Protein AF-A0A2E2HE57-F1 (afdb_monomer)

Foldseek 3Di:
DDDDDPDDDDPDPPPPFDWFKWWWFFAWQLDPVTDGQAIAIGGPQFWDDKAALPPWDWADPFHQQWIWTDDPNDIAIEGQQDPPHPVSPDDGGRSSPDDPAKMKTKGADDPDCVLHRIYIYIGPHDIDIDIDGPVQFDFPPVDDDDPQFPTFGAHPNRTHTHGPVVVVSVVSSVVVVSRVVVVVPD

Solvent-accessible surface area (backbone atoms only — not comparable to full-atom values): 11064 Å² total; per-residue (Å²): 143,82,85,83,81,94,75,86,75,85,74,75,73,75,74,74,74,76,59,44,60,26,32,42,38,42,32,45,68,54,44,88,78,80,42,81,70,48,34,36,46,43,58,43,87,46,50,75,50,76,47,69,49,75,93,61,70,73,46,49,95,69,38,45,43,42,30,35,31,73,55,97,90,38,79,30,47,29,44,53,40,59,80,86,50,97,72,54,75,84,78,68,62,47,56,74,65,78,59,86,64,24,21,33,43,32,29,60,37,80,90,47,46,89,85,37,52,43,37,33,42,59,22,57,39,80,60,43,83,45,79,42,39,75,86,47,58,40,78,48,82,87,63,86,76,54,95,53,42,69,43,45,28,34,49,94,92,35,76,31,27,35,56,34,60,69,58,53,51,54,52,53,50,55,53,48,57,54,39,54,65,62,62,76,76,115

Radius of gyration: 21.39 Å; Cα contacts (8 Å, |Δi|>4): 331; chains: 1; bounding box: 40×57×89 Å

Secondary structure (DSSP, 8-state):
---------------PPPPEEEEEEEEE-SSSSP-EEEEEEEEGGGEEEEEESTT--EE-TT-SSEEEEEETTEEEEEE-S-TTSTT-SS---------TT-EEEEEE--S-TTT-SEEEEEESSPPEEEEE-GGG-EE-TTSPPPTTEEEEEEETTEEEEEE-HHHHHHHHHHHHHHHHHHHTT-

Structure (mmCIF, N/CA/C/O backbone):
data_AF-A0A2E2HE57-F1
#
_entry.id   AF-A0A2E2HE57-F1
#
loop_
_atom_site.group_PDB
_atom_site.id
_atom_site.type_symbol
_atom_site.label_atom_id
_atom_site.label_alt_id
_atom_site.label_comp_id
_atom_site.label_asym_id
_atom_site.label_entity_id
_atom_site.label_seq_id
_atom_site.pdbx_PDB_ins_code
_atom_site.Cartn_x
_atom_site.Cartn_y
_atom_site.Cartn_z
_atom_site.occupancy
_atom_site.B_iso_or_equiv
_atom_site.auth_seq_id
_atom_site.auth_comp_id
_atom_site.auth_asym_id
_atom_site.auth_atom_id
_atom_site.pdbx_PDB_model_num
ATOM 1 N N . MET A 1 1 ? -15.458 -36.001 -58.361 1.00 46.12 1 MET A N 1
ATOM 2 C CA . MET A 1 1 ? -14.299 -36.249 -57.477 1.00 46.12 1 MET A CA 1
ATOM 3 C C . MET A 1 1 ? -13.128 -35.391 -57.930 1.00 46.12 1 MET A C 1
ATOM 5 O O . MET A 1 1 ? -12.525 -35.697 -58.949 1.00 46.12 1 MET A O 1
ATOM 9 N N . LYS A 1 2 ? -12.839 -34.300 -57.216 1.00 42.47 2 LYS A N 1
ATOM 10 C CA . LYS A 1 2 ? -11.539 -33.618 -57.246 1.00 42.47 2 LYS A CA 1
ATOM 11 C C . LYS A 1 2 ? -11.205 -33.238 -55.805 1.00 42.47 2 LYS A C 1
ATOM 13 O O . LYS A 1 2 ? -12.049 -32.690 -55.107 1.00 42.47 2 LYS A O 1
ATOM 18 N N . HIS A 1 3 ? -10.029 -33.678 -55.383 1.00 36.53 3 HIS A N 1
ATOM 19 C CA . HIS A 1 3 ? -9.494 -33.630 -54.031 1.00 36.53 3 HIS A CA 1
ATOM 20 C C . HIS A 1 3 ? -9.327 -32.201 -53.508 1.00 36.53 3 HIS A C 1
ATOM 22 O O . HIS A 1 3 ? -8.784 -31.341 -54.199 1.00 36.53 3 HIS A O 1
ATOM 28 N N . THR A 1 4 ? -9.703 -31.999 -52.248 1.00 43.69 4 THR A N 1
ATOM 29 C CA . THR A 1 4 ? -9.155 -30.952 -51.381 1.00 43.69 4 THR A CA 1
ATOM 30 C C . THR A 1 4 ? -7.693 -31.277 -51.050 1.00 43.69 4 THR A C 1
ATOM 32 O O . THR A 1 4 ? -7.366 -32.448 -50.833 1.00 43.69 4 THR A O 1
ATOM 35 N N . PRO A 1 5 ? -6.854 -30.254 -50.843 1.00 44.69 5 PRO A N 1
ATOM 36 C CA . PRO A 1 5 ? -5.937 -30.264 -49.717 1.00 44.69 5 PRO A CA 1
ATOM 37 C C . PRO A 1 5 ? -6.306 -29.137 -48.746 1.00 44.69 5 PRO A C 1
ATOM 39 O O . PRO A 1 5 ? -6.150 -27.954 -49.033 1.00 44.69 5 PRO A O 1
ATOM 42 N N . LEU A 1 6 ? -6.817 -29.545 -47.584 1.00 49.47 6 LEU A N 1
ATOM 43 C CA . LEU A 1 6 ? -6.825 -28.762 -46.353 1.00 49.47 6 LEU A CA 1
ATOM 44 C C . LEU A 1 6 ? -5.369 -28.638 -45.895 1.00 49.47 6 LEU A C 1
ATOM 46 O O . LEU A 1 6 ? -4.834 -29.579 -45.311 1.00 49.47 6 LEU A O 1
ATOM 50 N N . ILE A 1 7 ? -4.706 -27.515 -46.175 1.00 41.38 7 ILE A N 1
ATOM 51 C CA . ILE A 1 7 ? -3.399 -27.206 -45.585 1.00 41.38 7 ILE A CA 1
ATOM 52 C C . ILE A 1 7 ? -3.410 -25.775 -45.041 1.00 41.38 7 ILE A C 1
ATOM 54 O O . ILE A 1 7 ? -3.237 -24.810 -45.771 1.00 41.38 7 ILE A O 1
ATOM 58 N N . LYS A 1 8 ? -3.640 -25.717 -43.725 1.00 43.16 8 LYS A N 1
ATOM 59 C CA . LYS A 1 8 ? -2.862 -24.994 -42.705 1.00 43.16 8 LYS A CA 1
ATOM 60 C C . LYS A 1 8 ? -2.429 -23.548 -43.001 1.00 43.16 8 LYS A C 1
ATOM 62 O O . LYS A 1 8 ? -1.326 -23.315 -43.481 1.00 43.16 8 LYS A O 1
ATOM 67 N N . SER A 1 9 ? -3.206 -22.623 -42.453 1.00 37.62 9 SER A N 1
ATOM 68 C CA . SER A 1 9 ? -2.730 -21.401 -41.788 1.00 37.62 9 SER A CA 1
ATOM 69 C C . SER A 1 9 ? -3.676 -21.262 -40.585 1.00 37.62 9 SER A C 1
ATOM 71 O O . SER A 1 9 ? -4.858 -21.032 -40.787 1.00 37.62 9 SER A O 1
ATOM 73 N N . ILE A 1 10 ? -3.367 -21.634 -39.335 1.00 46.19 10 ILE A N 1
ATOM 74 C CA . ILE A 1 10 ? -2.197 -21.273 -38.519 1.00 46.19 10 ILE A CA 1
ATOM 75 C C . ILE A 1 10 ? -1.721 -19.876 -38.900 1.00 46.19 10 ILE A C 1
ATOM 77 O O . ILE A 1 10 ? -0.620 -19.690 -39.394 1.00 46.19 10 ILE A O 1
ATOM 81 N N . ASP A 1 11 ? -2.602 -18.905 -38.694 1.00 41.78 11 ASP A N 1
ATOM 82 C CA . ASP A 1 11 ? -2.161 -17.637 -38.142 1.00 41.78 11 ASP A CA 1
ATOM 83 C C . ASP A 1 11 ? -2.357 -17.761 -36.638 1.00 41.78 11 ASP A C 1
ATOM 85 O O . ASP A 1 11 ? -3.475 -17.796 -36.120 1.00 41.78 11 ASP A O 1
ATOM 89 N N . TYR A 1 12 ? -1.224 -17.978 -35.976 1.00 45.72 12 TYR A N 1
ATOM 90 C CA . TYR A 1 12 ? -1.051 -17.844 -34.545 1.00 45.72 12 TYR A CA 1
ATOM 91 C C . TYR A 1 12 ? -1.784 -16.581 -34.092 1.00 45.72 12 TYR A C 1
ATOM 93 O O . TYR A 1 12 ? -1.357 -15.463 -34.387 1.00 45.72 12 TYR A O 1
ATOM 101 N N . LEU A 1 13 ? -2.857 -16.758 -33.324 1.00 45.94 13 LEU A N 1
ATOM 102 C CA . LEU A 1 13 ? -3.137 -15.802 -32.270 1.00 45.94 13 LEU A CA 1
ATOM 103 C C . LEU A 1 13 ? -1.824 -15.711 -31.491 1.00 45.94 13 LEU A C 1
ATOM 105 O O . LEU A 1 13 ? -1.391 -16.699 -30.900 1.00 45.94 13 LEU A O 1
ATOM 109 N N . HIS A 1 14 ? -1.139 -14.573 -31.587 1.00 48.97 14 HIS A N 1
ATOM 110 C CA . HIS A 1 14 ? -0.204 -14.174 -30.549 1.00 48.97 14 HIS A CA 1
ATOM 111 C C . HIS A 1 14 ? -1.029 -14.287 -29.269 1.00 48.97 14 HIS A C 1
ATOM 113 O O . HIS A 1 14 ? -1.947 -13.489 -29.072 1.00 48.97 14 HIS A O 1
ATOM 119 N N . GLU A 1 15 ? -0.819 -15.345 -28.486 1.00 55.25 15 GLU A N 1
ATOM 120 C CA . GLU A 1 15 ? -1.357 -15.403 -27.138 1.00 55.25 15 GLU A CA 1
ATOM 121 C C . GLU A 1 15 ? -0.792 -14.157 -26.471 1.00 55.25 15 GLU A C 1
ATOM 123 O O . GLU A 1 15 ? 0.417 -14.039 -26.274 1.00 55.25 15 GLU A O 1
ATOM 128 N N . ALA A 1 16 ? -1.648 -13.149 -26.296 1.00 62.38 16 ALA A N 1
ATOM 129 C CA . ALA A 1 16 ? -1.269 -11.948 -25.589 1.00 62.38 16 ALA A CA 1
ATOM 130 C C . ALA A 1 16 ? -0.754 -12.427 -24.237 1.00 62.38 16 ALA A C 1
ATOM 132 O O . ALA A 1 16 ? -1.471 -13.139 -23.529 1.00 62.38 16 ALA A O 1
ATOM 133 N N . GLU A 1 17 ? 0.507 -12.123 -23.939 1.00 65.00 17 GLU A N 1
ATOM 134 C CA . GLU A 1 17 ? 1.111 -12.608 -22.707 1.00 65.00 17 GLU A CA 1
ATOM 135 C C . GLU A 1 17 ? 0.249 -12.180 -21.518 1.00 65.00 17 GLU A C 1
ATOM 137 O O . GLU A 1 17 ? -0.300 -11.068 -21.532 1.00 65.00 17 GLU A O 1
ATOM 142 N N . PRO A 1 18 ? 0.079 -13.052 -20.509 1.00 80.25 18 PRO A N 1
ATOM 143 C CA . PRO A 1 18 ? -0.740 -12.721 -19.360 1.00 80.25 18 PRO A CA 1
ATOM 144 C C . PRO A 1 18 ? -0.166 -11.466 -18.702 1.00 80.25 18 PRO A C 1
ATOM 146 O O . PRO A 1 18 ? 0.977 -11.437 -18.249 1.00 80.25 18 PRO A O 1
ATOM 149 N N . THR A 1 19 ? -0.969 -10.407 -18.690 1.00 85.81 19 THR A N 1
ATOM 150 C CA . THR A 1 19 ? -0.656 -9.172 -17.976 1.00 85.81 19 THR A CA 1
ATOM 151 C C . THR A 1 19 ? -1.450 -9.148 -16.684 1.00 85.81 19 THR A C 1
ATOM 153 O O . THR A 1 19 ? -2.622 -9.527 -16.640 1.00 85.81 19 THR A O 1
ATOM 156 N N . GLN A 1 20 ? -0.810 -8.688 -15.619 1.00 89.38 20 GLN A N 1
ATOM 157 C CA . GLN A 1 20 ? -1.449 -8.424 -14.346 1.00 89.38 20 GLN A CA 1
ATOM 158 C C . GLN A 1 20 ? -1.733 -6.928 -14.217 1.00 89.38 20 GLN A C 1
ATOM 160 O O . GLN A 1 20 ? -0.886 -6.087 -14.520 1.00 89.38 20 GLN A O 1
ATOM 165 N N . GLN A 1 21 ? -2.927 -6.594 -13.734 1.00 93.75 21 GLN A N 1
ATOM 166 C CA . GLN A 1 21 ? -3.257 -5.229 -13.345 1.00 93.75 21 GLN A CA 1
ATOM 167 C C . GLN A 1 21 ? -2.612 -4.898 -12.002 1.00 93.75 21 GLN A C 1
ATOM 169 O O . GLN A 1 21 ? -2.916 -5.518 -10.978 1.00 93.75 21 GLN A O 1
ATOM 174 N N . CYS A 1 22 ? -1.764 -3.881 -12.003 1.00 94.69 22 CYS A N 1
ATOM 175 C CA . CYS A 1 22 ? -1.094 -3.371 -10.820 1.00 94.69 22 CYS A CA 1
ATOM 176 C C . CYS A 1 22 ? -1.379 -1.878 -10.646 1.00 94.69 22 CYS A C 1
ATOM 178 O O . CYS A 1 22 ? -1.703 -1.164 -11.595 1.00 94.69 22 CYS A O 1
ATOM 180 N N . LEU A 1 23 ? -1.258 -1.407 -9.411 1.00 95.31 23 LEU A N 1
ATOM 181 C CA . LEU A 1 23 ? -1.247 0.008 -9.087 1.00 95.31 23 LEU A CA 1
ATOM 182 C C . LEU A 1 23 ? 0.175 0.445 -8.779 1.00 95.31 23 LEU A C 1
ATOM 184 O O . LEU A 1 23 ? 0.883 -0.198 -8.006 1.00 95.31 23 LEU A O 1
ATOM 188 N N . LEU A 1 24 ? 0.545 1.564 -9.381 1.00 93.56 24 LEU A N 1
ATOM 189 C CA . LEU A 1 24 ? 1.769 2.290 -9.126 1.00 93.56 24 LEU A CA 1
ATOM 190 C C . LEU A 1 24 ? 1.452 3.402 -8.119 1.00 93.56 24 LEU A C 1
ATOM 192 O O . LEU A 1 24 ? 0.708 4.334 -8.434 1.00 93.56 24 LEU A O 1
ATOM 196 N N . ILE A 1 25 ? 1.942 3.250 -6.892 1.00 92.62 25 ILE A N 1
ATOM 197 C CA . ILE A 1 25 ? 1.637 4.109 -5.745 1.00 92.62 25 ILE A CA 1
ATOM 198 C C . ILE A 1 25 ? 2.871 4.932 -5.413 1.00 92.62 25 ILE A C 1
ATOM 200 O O . ILE A 1 25 ? 3.935 4.389 -5.130 1.00 92.62 25 ILE A O 1
ATOM 204 N N . GLU A 1 26 ? 2.721 6.249 -5.408 1.00 88.56 26 GLU A N 1
ATOM 205 C CA . GLU A 1 26 ? 3.823 7.161 -5.133 1.00 88.56 26 GLU A CA 1
ATOM 206 C C . GLU A 1 26 ? 3.795 7.613 -3.677 1.00 88.56 26 GLU A C 1
ATOM 208 O O . GLU A 1 26 ? 2.883 8.315 -3.232 1.00 88.56 26 GLU A O 1
ATOM 213 N N . LEU A 1 27 ? 4.800 7.192 -2.922 1.00 85.56 27 LEU A N 1
ATOM 214 C CA . LEU A 1 27 ? 4.971 7.600 -1.540 1.00 85.56 27 LEU A CA 1
ATOM 215 C C . LEU A 1 27 ? 5.769 8.895 -1.498 1.00 85.56 27 LEU A C 1
ATOM 217 O O . LEU A 1 27 ? 6.889 8.970 -2.007 1.00 85.56 27 LEU A O 1
ATOM 221 N N . ASP A 1 28 ? 5.188 9.904 -0.868 1.00 75.19 28 ASP A N 1
ATOM 222 C CA . ASP A 1 28 ? 5.834 11.187 -0.632 1.00 75.19 28 ASP A CA 1
ATOM 223 C C . ASP A 1 28 ? 6.304 11.276 0.824 1.00 75.19 28 ASP A C 1
ATOM 225 O O . ASP A 1 28 ? 5.753 10.625 1.712 1.00 75.19 28 ASP A O 1
ATOM 229 N N . SER A 1 29 ? 7.327 12.092 1.070 1.00 66.88 29 SER A N 1
ATOM 230 C CA . SER A 1 29 ? 7.850 12.360 2.415 1.00 66.88 29 SER A CA 1
ATOM 231 C C . SER A 1 29 ? 6.843 13.059 3.340 1.00 66.88 29 SER A C 1
ATOM 233 O O . SER A 1 29 ? 7.086 13.178 4.543 1.00 66.88 29 SER A O 1
ATOM 235 N N . GLY A 1 30 ? 5.751 13.575 2.773 1.00 63.69 30 GLY A N 1
ATOM 236 C CA . GLY A 1 30 ? 4.770 14.425 3.427 1.00 63.69 30 GLY A CA 1
ATOM 237 C C . GLY A 1 30 ? 5.314 15.812 3.759 1.00 63.69 30 GLY A C 1
ATOM 238 O O . GLY A 1 30 ? 4.572 16.620 4.295 1.00 63.69 30 GLY A O 1
ATOM 239 N N . ALA A 1 31 ? 6.597 16.096 3.516 1.00 65.06 31 ALA A N 1
ATOM 240 C CA . ALA A 1 31 ? 7.231 17.378 3.793 1.00 65.06 31 ALA A CA 1
ATOM 241 C C . ALA A 1 31 ? 7.103 18.322 2.596 1.00 65.06 31 ALA A C 1
ATOM 243 O O . ALA A 1 31 ? 7.168 17.880 1.454 1.00 65.06 31 ALA A O 1
ATOM 244 N N . GLU A 1 32 ? 7.011 19.626 2.860 1.00 64.69 32 GLU A N 1
ATOM 245 C CA . GLU A 1 32 ? 7.169 20.647 1.825 1.00 64.69 32 GLU A CA 1
ATOM 246 C C . GLU A 1 32 ? 8.638 21.118 1.753 1.00 64.69 32 GLU A C 1
ATOM 248 O O . GLU A 1 32 ? 9.227 21.436 2.793 1.00 64.69 32 GLU A O 1
ATOM 253 N N . PRO A 1 33 ? 9.250 21.196 0.553 1.00 70.31 33 PRO A N 1
ATOM 254 C CA . PRO A 1 33 ? 8.682 20.831 -0.747 1.00 70.31 33 PRO A CA 1
ATOM 255 C C . PRO A 1 33 ? 8.523 19.312 -0.905 1.00 70.31 33 PRO A C 1
ATOM 257 O O . PRO A 1 33 ? 9.410 18.558 -0.500 1.00 70.31 33 PRO A O 1
ATOM 260 N N . ARG A 1 34 ? 7.423 18.887 -1.547 1.00 67.81 34 ARG A N 1
ATOM 261 C CA . ARG A 1 34 ? 7.148 17.468 -1.821 1.00 67.81 34 ARG A CA 1
ATOM 262 C C . ARG A 1 34 ? 8.338 16.778 -2.468 1.00 67.81 34 ARG A C 1
ATOM 264 O O . ARG A 1 34 ? 8.877 17.241 -3.478 1.00 67.81 34 ARG A O 1
ATOM 271 N N . GLN A 1 35 ? 8.700 15.633 -1.912 1.00 68.31 35 GLN A N 1
ATOM 272 C CA . GLN A 1 35 ? 9.782 14.807 -2.407 1.00 68.31 35 GLN A CA 1
ATOM 273 C C . GLN A 1 35 ? 9.310 13.360 -2.458 1.00 68.31 35 GLN A C 1
ATOM 275 O O . GLN A 1 35 ? 9.031 12.747 -1.422 1.00 68.31 35 GLN A O 1
ATOM 280 N N . LEU A 1 36 ? 9.264 12.820 -3.682 1.00 69.56 36 LEU A N 1
ATOM 281 C CA . LEU A 1 36 ? 9.010 11.406 -3.922 1.00 69.56 36 LEU A CA 1
ATOM 282 C C . LEU A 1 36 ? 10.067 10.600 -3.171 1.00 69.56 36 LEU A C 1
ATOM 284 O O . LEU A 1 36 ? 11.263 10.714 -3.444 1.00 69.56 36 LEU A O 1
ATOM 288 N N . VAL A 1 37 ? 9.608 9.789 -2.228 1.00 75.69 37 VAL A N 1
ATOM 289 C CA . VAL A 1 37 ? 10.473 8.910 -1.448 1.00 75.69 37 VAL A CA 1
ATOM 290 C C . VAL A 1 37 ? 10.652 7.613 -2.210 1.00 75.69 37 VAL A C 1
ATOM 292 O O . VAL A 1 37 ? 11.784 7.216 -2.473 1.00 75.69 37 VAL A O 1
ATOM 295 N N . ARG A 1 38 ? 9.540 6.978 -2.602 1.00 83.81 38 ARG A N 1
ATOM 296 C CA . ARG A 1 38 ? 9.509 5.698 -3.320 1.00 83.81 38 ARG A CA 1
ATOM 297 C C . ARG A 1 38 ? 8.276 5.578 -4.205 1.00 83.81 38 ARG A C 1
ATOM 299 O O . ARG A 1 38 ? 7.237 6.169 -3.929 1.00 83.81 38 ARG A O 1
ATOM 306 N N . GLN A 1 39 ? 8.380 4.715 -5.207 1.00 89.88 39 GLN A N 1
ATOM 307 C CA . GLN A 1 39 ? 7.256 4.253 -6.004 1.00 89.88 39 GLN A CA 1
ATOM 308 C C . GLN A 1 39 ? 7.049 2.759 -5.751 1.00 89.88 39 GLN A C 1
ATOM 310 O O . GLN A 1 39 ? 7.976 1.966 -5.905 1.00 89.88 39 GLN A O 1
ATOM 315 N N . LEU A 1 40 ? 5.849 2.380 -5.325 1.00 92.62 40 LEU A N 1
ATOM 316 C CA . LEU A 1 40 ? 5.474 0.998 -5.069 1.00 92.62 40 LEU A CA 1
ATOM 317 C C . LEU A 1 40 ? 4.642 0.458 -6.214 1.00 92.62 40 LEU A C 1
ATOM 319 O O . LEU A 1 40 ? 3.789 1.156 -6.755 1.00 92.62 40 LEU A O 1
ATOM 323 N N . ILE A 1 41 ? 4.831 -0.815 -6.512 1.00 94.12 41 ILE A N 1
ATOM 324 C CA . ILE A 1 41 ? 3.952 -1.572 -7.389 1.00 94.12 41 ILE A CA 1
ATOM 325 C C . ILE A 1 41 ? 3.230 -2.640 -6.576 1.00 94.12 41 ILE A C 1
ATOM 327 O O . ILE A 1 41 ? 3.853 -3.466 -5.912 1.00 94.12 41 ILE A O 1
ATOM 331 N N . VAL A 1 42 ? 1.902 -2.633 -6.633 1.00 94.31 42 VAL A N 1
ATOM 332 C CA . VAL A 1 42 ? 1.068 -3.607 -5.922 1.00 94.31 42 VAL A CA 1
ATOM 333 C C . VAL A 1 42 ? 0.018 -4.202 -6.855 1.00 94.31 42 VAL A C 1
ATOM 335 O O . VAL A 1 42 ? -0.518 -3.480 -7.700 1.00 94.31 42 VAL A O 1
ATOM 338 N N . PRO A 1 43 ? -0.334 -5.490 -6.723 1.00 94.06 43 PRO A N 1
ATOM 339 C CA . PRO A 1 43 ? -1.457 -6.056 -7.459 1.00 94.06 43 PRO A CA 1
ATOM 340 C C . PRO A 1 43 ? -2.751 -5.287 -7.163 1.00 94.06 43 PRO A C 1
ATOM 342 O O . PRO A 1 43 ? -3.091 -5.045 -6.004 1.00 94.06 43 PRO A O 1
ATOM 345 N N . ARG A 1 44 ? -3.520 -4.940 -8.204 1.00 95.50 44 ARG A N 1
ATOM 346 C CA . ARG A 1 44 ? -4.785 -4.195 -8.063 1.00 95.50 44 ARG A CA 1
ATOM 347 C C . ARG A 1 44 ? -5.785 -4.913 -7.156 1.00 95.50 44 ARG A C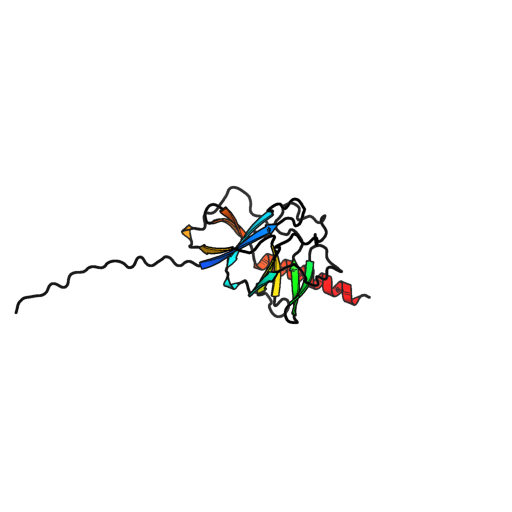 1
ATOM 349 O O . ARG A 1 44 ? -6.579 -4.246 -6.499 1.00 95.50 44 ARG A O 1
ATOM 356 N N . VAL A 1 45 ? -5.743 -6.245 -7.116 1.00 94.62 45 VAL A N 1
ATOM 357 C CA . VAL A 1 45 ? -6.615 -7.082 -6.276 1.00 94.62 45 VAL A CA 1
ATOM 358 C C . VAL A 1 45 ? -6.405 -6.858 -4.775 1.00 94.62 45 VAL A C 1
ATOM 360 O O . VAL A 1 45 ? -7.325 -7.090 -4.002 1.00 94.62 45 VAL A O 1
ATOM 363 N N . LEU A 1 46 ? -5.237 -6.360 -4.353 1.00 94.50 46 LEU A N 1
ATOM 364 C CA . LEU A 1 46 ? -4.987 -6.043 -2.944 1.00 94.50 46 LEU A CA 1
ATOM 365 C C . LEU A 1 46 ? -5.668 -4.745 -2.505 1.00 94.50 46 LEU A C 1
ATOM 367 O O . LEU A 1 46 ? -5.871 -4.537 -1.312 1.00 94.50 46 LEU A O 1
ATOM 371 N N . VAL A 1 47 ? -6.005 -3.870 -3.457 1.00 96.44 47 VAL A N 1
ATOM 372 C CA . VAL A 1 47 ? -6.563 -2.545 -3.185 1.00 96.44 47 VAL A CA 1
ATOM 373 C C . VAL A 1 47 ? -8.081 -2.586 -3.230 1.00 96.44 47 VAL A C 1
ATOM 375 O O . VAL A 1 47 ? -8.696 -2.925 -4.245 1.00 96.44 47 VAL A O 1
ATOM 378 N N . VAL A 1 48 ? -8.678 -2.162 -2.126 1.00 97.12 48 VAL A N 1
ATOM 379 C CA . VAL A 1 48 ? -10.122 -2.071 -1.947 1.00 97.12 48 VAL A CA 1
ATOM 380 C C . VAL A 1 48 ? -10.640 -0.791 -2.582 1.00 97.12 48 VAL A C 1
ATOM 382 O O . VAL A 1 48 ? -11.535 -0.814 -3.425 1.00 97.12 48 VAL A O 1
ATOM 385 N N . GLU A 1 49 ? -10.047 0.335 -2.191 1.00 96.75 49 GLU A N 1
ATOM 386 C CA . GLU A 1 49 ? -10.495 1.662 -2.584 1.00 96.75 49 GLU A CA 1
ATOM 387 C C . GLU A 1 49 ? -9.348 2.671 -2.508 1.00 96.75 49 GLU A C 1
ATOM 389 O O . GLU A 1 49 ? -8.373 2.489 -1.778 1.00 96.75 49 GLU A O 1
ATOM 394 N N . ILE A 1 50 ? -9.485 3.742 -3.283 1.00 96.44 50 ILE A N 1
ATOM 395 C CA . ILE A 1 50 ? -8.640 4.927 -3.210 1.00 96.44 50 ILE A CA 1
ATOM 396 C C . ILE A 1 50 ? -9.573 6.095 -2.898 1.00 96.44 50 ILE A C 1
ATOM 398 O O . ILE A 1 50 ? -10.523 6.324 -3.647 1.00 96.44 50 ILE A O 1
ATOM 402 N N . ILE A 1 51 ? -9.315 6.808 -1.804 1.00 95.38 51 ILE A N 1
ATOM 403 C CA . ILE A 1 51 ? -10.120 7.956 -1.365 1.00 95.38 51 ILE A CA 1
ATOM 404 C C . ILE A 1 51 ? -9.248 9.196 -1.185 1.00 95.38 51 ILE A C 1
ATOM 406 O O . ILE A 1 51 ? -8.022 9.103 -1.098 1.00 95.38 51 ILE A O 1
ATOM 410 N N . ASP A 1 52 ? -9.882 10.360 -1.120 1.00 92.50 52 ASP A N 1
ATOM 411 C CA . ASP A 1 52 ? -9.197 11.608 -0.800 1.00 92.50 52 ASP A CA 1
ATOM 412 C C . ASP A 1 52 ? -8.756 11.617 0.665 1.00 92.50 52 ASP A C 1
ATOM 414 O O . ASP A 1 52 ? -9.497 11.189 1.547 1.00 92.50 52 ASP A O 1
ATOM 418 N N . TYR A 1 53 ? -7.537 12.097 0.921 1.00 88.44 53 TYR A N 1
ATOM 419 C CA . TYR A 1 53 ? -7.061 12.329 2.288 1.00 88.44 53 TYR A CA 1
ATOM 420 C C . TYR A 1 53 ? -7.706 13.584 2.904 1.00 88.44 53 TYR A C 1
ATOM 422 O O . TYR A 1 53 ? -7.905 13.668 4.114 1.00 88.44 53 TYR A O 1
ATOM 430 N N . GLU A 1 54 ? -8.039 14.567 2.065 1.00 86.00 54 GLU A N 1
ATOM 431 C CA . GLU A 1 54 ? -8.644 15.830 2.480 1.00 86.00 54 GLU A CA 1
ATOM 432 C C . GLU A 1 54 ? -10.040 15.620 3.087 1.00 86.00 54 GLU A C 1
ATOM 434 O O . GLU A 1 54 ? -10.880 14.915 2.532 1.00 86.00 54 GLU A O 1
ATOM 439 N N . GLY A 1 55 ? -10.290 16.262 4.230 1.00 84.19 55 GLY A N 1
ATOM 440 C CA . GLY A 1 55 ? -11.585 16.214 4.912 1.00 84.19 55 GLY A CA 1
ATOM 441 C C . GLY A 1 55 ? -11.828 14.966 5.765 1.00 84.19 55 GLY A C 1
ATOM 442 O O . GLY A 1 55 ? -12.899 14.855 6.356 1.00 84.19 55 GLY A O 1
ATOM 443 N N . LEU A 1 56 ? -10.860 14.050 5.867 1.00 87.50 56 LEU A N 1
ATOM 444 C CA . LEU A 1 56 ? -10.952 12.918 6.786 1.00 87.50 56 LEU A CA 1
ATOM 445 C C . LEU A 1 56 ? -10.616 13.322 8.221 1.00 87.50 56 LEU A C 1
ATOM 447 O O . LEU A 1 56 ? -9.654 14.044 8.486 1.00 87.50 56 LEU A O 1
ATOM 451 N N . GLU A 1 57 ? -11.384 12.782 9.162 1.00 88.50 57 GLU A N 1
ATOM 452 C CA . GLU A 1 57 ? -11.063 12.850 10.584 1.00 88.50 57 GLU A CA 1
ATOM 453 C C . GLU A 1 57 ? -10.014 11.779 10.907 1.00 88.50 57 GLU A C 1
ATOM 455 O O . GLU A 1 57 ? -10.316 10.589 11.013 1.00 88.50 57 GLU A O 1
ATOM 460 N N . ILE A 1 58 ? -8.757 12.215 11.015 1.00 87.31 58 ILE A N 1
ATOM 461 C CA . ILE A 1 58 ? -7.603 11.359 11.298 1.00 87.31 58 ILE A CA 1
ATOM 462 C C . ILE A 1 58 ? -7.239 11.458 12.786 1.00 87.31 58 ILE A C 1
ATOM 464 O O . ILE A 1 58 ? -6.940 12.539 13.293 1.00 87.31 58 ILE A O 1
ATOM 468 N N . ASN A 1 59 ? -7.217 10.324 13.484 1.00 86.19 59 ASN A N 1
ATOM 469 C CA . ASN A 1 59 ? -6.805 10.216 14.881 1.00 86.19 59 ASN A CA 1
ATOM 470 C C . ASN A 1 59 ? -5.362 9.693 14.987 1.00 86.19 59 ASN A C 1
ATOM 472 O O . ASN A 1 59 ? -5.067 8.592 14.532 1.00 86.19 59 ASN A O 1
ATOM 476 N N . THR A 1 60 ? -4.470 10.460 15.618 1.00 75.50 60 THR A N 1
ATOM 477 C CA . THR A 1 60 ? -3.041 10.126 15.790 1.00 75.50 60 THR A CA 1
ATOM 478 C C . THR A 1 60 ? -2.612 9.892 17.235 1.00 75.50 60 THR A C 1
ATOM 480 O O . THR A 1 60 ? -1.416 9.828 17.509 1.00 75.50 60 THR A O 1
ATOM 483 N N . GLN A 1 61 ? -3.557 9.793 18.177 1.00 61.44 61 GLN A N 1
ATOM 484 C CA . GLN A 1 61 ? -3.307 10.097 19.591 1.00 61.44 61 GLN A CA 1
ATOM 485 C C . GLN A 1 61 ? -2.152 9.336 20.267 1.00 61.44 61 GLN A C 1
ATOM 487 O O . GLN A 1 61 ? -1.599 9.861 21.228 1.00 61.44 61 GLN A O 1
ATOM 492 N N . ASN A 1 62 ? -1.730 8.169 19.763 1.00 66.31 62 ASN A N 1
ATOM 493 C CA . ASN A 1 62 ? -0.790 7.293 20.474 1.00 66.31 62 ASN A CA 1
ATOM 494 C C . ASN A 1 62 ? 0.420 6.811 19.652 1.00 66.31 62 ASN A C 1
ATOM 496 O O . ASN A 1 62 ? 1.239 6.052 20.169 1.00 66.31 62 ASN A O 1
ATOM 500 N N . ASN A 1 63 ? 0.551 7.193 18.378 1.00 72.38 63 ASN A N 1
ATOM 501 C CA . ASN A 1 63 ? 1.663 6.724 17.551 1.00 72.38 63 ASN A CA 1
ATOM 502 C C . ASN A 1 63 ? 1.996 7.722 16.438 1.00 72.38 63 ASN A C 1
ATOM 504 O O . ASN A 1 63 ? 1.130 8.142 15.679 1.00 72.38 63 ASN A O 1
ATOM 508 N N . SER A 1 64 ? 3.269 8.093 16.321 1.00 73.19 64 SER A N 1
ATOM 509 C CA . SER A 1 64 ? 3.722 9.010 15.278 1.00 73.19 64 SER A CA 1
ATOM 510 C C . SER A 1 64 ? 3.704 8.419 13.871 1.00 73.19 64 SER A C 1
ATOM 512 O O . SER A 1 64 ? 3.678 9.148 12.886 1.00 73.19 64 SER A O 1
ATOM 514 N N . GLU A 1 65 ? 3.756 7.101 13.762 1.00 77.88 65 GLU A N 1
ATOM 515 C CA . GLU A 1 65 ? 3.859 6.394 12.489 1.00 77.88 65 GLU A CA 1
ATOM 516 C C . GLU A 1 65 ? 2.508 5.844 12.034 1.00 77.88 65 GLU A C 1
ATOM 518 O O . GLU A 1 65 ? 2.356 5.475 10.868 1.00 77.88 65 GLU A O 1
ATOM 523 N N . LEU A 1 66 ? 1.521 5.836 12.936 1.00 86.62 66 LEU A N 1
ATOM 524 C CA . LEU A 1 66 ? 0.207 5.269 12.706 1.00 86.62 66 LEU A CA 1
ATOM 525 C C . LEU A 1 66 ? -0.901 6.231 13.120 1.00 86.62 66 LEU A C 1
ATOM 527 O O . LEU A 1 66 ? -1.004 6.636 14.277 1.00 86.62 66 LEU A O 1
ATOM 531 N N . ALA A 1 67 ? -1.788 6.500 12.178 1.00 89.06 67 ALA A N 1
ATOM 532 C CA . ALA A 1 67 ? -3.063 7.128 12.437 1.00 89.06 67 ALA A CA 1
ATOM 533 C C . ALA A 1 67 ? -4.210 6.127 12.264 1.00 89.06 67 ALA A C 1
ATOM 535 O O . ALA A 1 67 ? -4.025 5.027 11.749 1.00 89.06 67 ALA A O 1
ATOM 536 N N . VAL A 1 68 ? -5.414 6.508 12.671 1.00 91.81 68 VAL A N 1
ATOM 537 C CA . VAL A 1 68 ? -6.641 5.740 12.445 1.00 91.81 68 VAL A CA 1
ATOM 538 C C . VAL A 1 68 ? -7.711 6.680 11.913 1.00 91.81 68 VAL A C 1
ATOM 540 O O . VAL A 1 68 ? -7.820 7.816 12.370 1.00 91.81 68 VAL A O 1
ATOM 543 N N . PHE A 1 69 ? -8.499 6.214 10.952 1.00 93.38 69 PHE A N 1
ATOM 544 C CA . PHE A 1 69 ? -9.644 6.953 10.426 1.00 93.38 69 PHE A CA 1
ATOM 545 C C . PHE A 1 69 ? -10.835 6.022 10.240 1.00 93.38 69 PHE A C 1
ATOM 547 O O . PHE A 1 69 ? -10.662 4.822 10.024 1.00 93.38 69 PHE A O 1
ATOM 554 N N . ASN A 1 70 ? -12.045 6.572 10.311 1.00 94.88 70 ASN A N 1
ATOM 555 C CA . ASN A 1 70 ? -13.246 5.786 10.077 1.00 94.88 70 ASN A CA 1
ATOM 556 C C . ASN A 1 70 ? -13.584 5.749 8.583 1.00 94.88 70 ASN A C 1
ATOM 558 O O . ASN A 1 70 ? -13.761 6.783 7.936 1.00 94.88 70 ASN A O 1
ATOM 562 N N . TRP A 1 71 ? -13.722 4.546 8.039 1.00 95.88 71 TRP A N 1
ATOM 563 C CA . TRP A 1 71 ? -14.124 4.303 6.664 1.00 95.88 71 TRP A CA 1
ATOM 564 C C . TRP A 1 71 ? -15.319 3.360 6.640 1.00 95.88 71 TRP A C 1
ATOM 566 O O . TRP A 1 71 ? -15.219 2.181 6.974 1.00 95.88 71 TRP A O 1
ATOM 576 N N . ARG A 1 72 ? -16.482 3.901 6.259 1.00 94.19 72 ARG A N 1
ATOM 577 C CA . ARG A 1 72 ? -17.759 3.165 6.201 1.00 94.19 72 ARG A CA 1
ATOM 578 C C . ARG A 1 72 ? -18.086 2.410 7.503 1.00 94.19 72 ARG A C 1
ATOM 580 O O . ARG A 1 72 ? -18.632 1.311 7.460 1.00 94.19 72 ARG A O 1
ATOM 587 N N . GLY A 1 73 ? -17.773 3.010 8.654 1.00 93.44 73 GLY A N 1
ATOM 588 C CA . GLY A 1 73 ? -18.027 2.425 9.971 1.00 93.44 73 GLY A CA 1
ATOM 589 C C . GLY A 1 73 ? -16.943 1.467 10.468 1.00 93.44 73 GLY A C 1
ATOM 590 O O . GLY A 1 73 ? -17.119 0.886 11.534 1.00 93.44 73 GLY A O 1
ATOM 591 N N . VAL A 1 74 ? -15.836 1.312 9.738 1.00 92.94 74 VAL A N 1
ATOM 592 C CA . VAL A 1 74 ? -14.677 0.513 10.152 1.00 92.94 74 VAL A CA 1
ATOM 593 C C . VAL A 1 74 ? -13.507 1.439 10.443 1.00 92.94 74 VAL A C 1
ATOM 595 O O . VAL A 1 74 ? -13.176 2.292 9.623 1.00 92.94 74 VAL A O 1
ATOM 598 N N . ASP A 1 75 ? -12.864 1.255 11.589 1.00 93.31 75 ASP A N 1
ATOM 599 C CA . ASP A 1 75 ? -11.635 1.971 11.910 1.00 93.31 75 ASP A CA 1
ATOM 600 C C . ASP A 1 75 ? -10.467 1.334 11.157 1.00 93.31 75 ASP A C 1
ATOM 602 O O . ASP A 1 75 ? -10.138 0.163 11.352 1.00 93.31 75 ASP A O 1
ATOM 606 N N . VAL A 1 76 ? -9.863 2.106 10.256 1.00 95.38 76 VAL A N 1
ATOM 607 C CA . VAL A 1 76 ? -8.776 1.654 9.391 1.00 95.38 76 VAL A CA 1
ATOM 608 C C . VAL A 1 76 ? -7.470 2.294 9.859 1.00 95.38 76 VAL A C 1
ATOM 610 O O . VAL A 1 76 ? -7.355 3.525 9.855 1.00 95.38 76 VAL A O 1
ATOM 613 N N . PRO A 1 77 ? -6.463 1.494 10.247 1.00 93.94 77 PRO A N 1
ATOM 614 C CA . PRO A 1 77 ? -5.138 2.013 10.5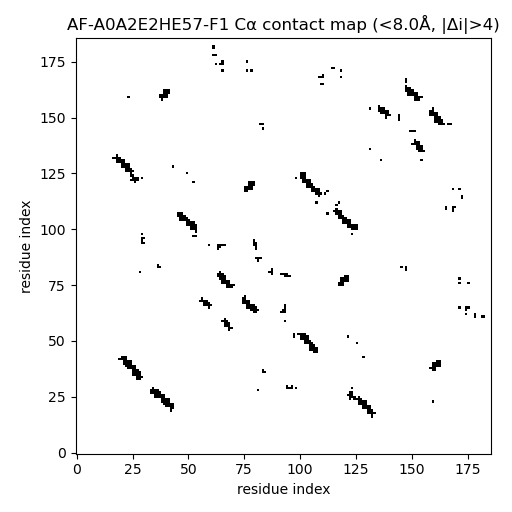28 1.00 93.94 77 PRO A CA 1
ATOM 615 C C . PRO A 1 77 ? -4.474 2.507 9.240 1.00 93.94 77 PRO A C 1
ATOM 617 O O . PRO A 1 77 ? -4.394 1.802 8.231 1.00 93.94 77 PRO A O 1
ATOM 620 N N . LEU A 1 78 ? -3.983 3.737 9.301 1.00 91.69 78 LEU A N 1
ATOM 621 C CA . LEU A 1 78 ? -3.298 4.451 8.240 1.00 91.69 78 LEU A CA 1
ATOM 622 C C . LEU A 1 78 ? -1.833 4.616 8.624 1.00 91.69 78 LEU A C 1
ATOM 624 O O . LEU A 1 78 ? -1.508 5.282 9.606 1.00 91.69 78 LEU A O 1
ATOM 628 N N . LEU A 1 79 ? -0.943 4.058 7.814 1.00 87.88 79 LEU A N 1
ATOM 629 C CA . LEU A 1 79 ? 0.481 4.301 7.958 1.00 87.88 79 LEU A CA 1
ATOM 630 C C . LEU A 1 79 ? 0.812 5.709 7.443 1.00 87.88 79 LEU A C 1
ATOM 632 O O . LEU A 1 79 ? 0.634 6.011 6.260 1.00 87.88 79 LEU A O 1
ATOM 636 N N . THR A 1 80 ? 1.286 6.564 8.346 1.00 77.62 80 THR A N 1
ATOM 637 C CA . THR A 1 80 ? 1.661 7.962 8.074 1.00 77.62 80 THR A CA 1
ATOM 638 C C . THR A 1 80 ? 3.167 8.202 8.180 1.00 77.62 80 THR A C 1
ATOM 640 O O . THR A 1 80 ? 3.644 9.255 7.760 1.00 77.62 80 THR A O 1
ATOM 643 N N . GLY A 1 81 ? 3.911 7.250 8.754 1.00 68.44 81 GLY A N 1
ATOM 644 C CA . GLY A 1 81 ? 5.372 7.267 8.837 1.00 68.44 81 GLY A CA 1
ATOM 645 C C . GLY A 1 81 ? 6.063 6.751 7.568 1.00 68.44 81 GLY A C 1
ATOM 646 O O . GLY A 1 81 ? 5.467 6.065 6.735 1.00 68.44 81 GLY A O 1
ATOM 647 N N . ASN A 1 82 ? 7.354 7.059 7.422 1.00 67.81 82 ASN A N 1
ATOM 648 C CA . ASN A 1 82 ? 8.154 6.619 6.278 1.00 67.81 82 ASN A CA 1
ATOM 649 C C . ASN A 1 82 ? 8.788 5.236 6.514 1.00 67.81 82 ASN A C 1
ATOM 651 O O . ASN A 1 82 ? 9.960 5.132 6.871 1.00 67.81 82 ASN A O 1
ATOM 655 N N . VAL A 1 83 ? 8.031 4.168 6.256 1.00 69.44 83 VAL A N 1
ATOM 656 C CA . VAL A 1 83 ? 8.510 2.773 6.377 1.00 69.44 83 VAL A CA 1
ATOM 657 C C . VAL A 1 83 ? 9.448 2.358 5.227 1.00 69.44 83 VAL A C 1
ATOM 659 O O . VAL A 1 83 ? 10.141 1.348 5.314 1.00 69.44 83 VAL A O 1
ATOM 662 N N . PHE A 1 84 ? 9.542 3.153 4.157 1.00 71.00 84 PHE A N 1
ATOM 663 C CA . PHE A 1 84 ? 10.345 2.835 2.965 1.00 71.00 84 PHE A CA 1
ATOM 664 C C . PHE A 1 84 ? 11.588 3.726 2.788 1.00 71.00 84 PHE A C 1
ATOM 666 O O . PHE A 1 84 ? 12.207 3.731 1.722 1.00 71.00 84 PHE A O 1
ATOM 673 N N . GLY A 1 85 ? 11.947 4.508 3.810 1.00 63.66 85 GLY A N 1
ATOM 674 C CA . GLY A 1 85 ? 13.142 5.352 3.835 1.00 63.66 85 GLY A CA 1
ATOM 675 C C . GLY A 1 85 ? 14.306 4.714 4.596 1.00 63.66 85 GLY A C 1
ATOM 676 O O . GLY A 1 85 ? 14.112 3.841 5.436 1.00 63.66 85 GLY A O 1
ATOM 677 N N . ALA A 1 86 ? 15.534 5.171 4.330 1.00 49.28 86 ALA A N 1
ATOM 678 C CA . ALA A 1 86 ? 16.715 4.841 5.144 1.00 49.28 86 ALA A CA 1
ATOM 679 C C . ALA A 1 86 ? 16.679 5.508 6.538 1.00 49.28 86 ALA A C 1
ATOM 681 O O . ALA A 1 86 ? 17.312 5.033 7.472 1.00 49.28 86 ALA A O 1
ATOM 682 N N . GLU A 1 87 ? 15.892 6.579 6.670 1.00 50.19 87 GLU A N 1
ATOM 683 C CA . GLU A 1 87 ? 15.678 7.373 7.887 1.00 50.19 87 GLU A CA 1
ATOM 684 C C . GLU A 1 87 ? 14.451 6.883 8.687 1.00 50.19 87 GLU A C 1
ATOM 686 O O . GLU A 1 87 ? 13.874 7.634 9.472 1.00 50.19 87 GLU A O 1
ATOM 691 N N . SER A 1 88 ? 14.016 5.632 8.489 1.00 50.03 88 SER A N 1
ATOM 692 C CA . SER A 1 88 ? 12.922 4.997 9.250 1.00 50.03 88 SER A CA 1
ATOM 693 C C . SER A 1 88 ? 13.219 4.885 10.758 1.00 50.03 88 SER A C 1
ATOM 695 O O . SER A 1 88 ? 12.363 4.506 11.550 1.00 50.03 88 SER A O 1
ATOM 697 N N . SER A 1 89 ? 14.411 5.302 11.194 1.00 38.38 89 SER A N 1
ATOM 698 C CA . SER A 1 89 ? 14.784 5.523 12.587 1.00 38.38 89 SER A CA 1
ATOM 699 C C . SER A 1 89 ? 14.183 6.819 13.169 1.00 38.38 89 SER A C 1
ATOM 701 O O . SER A 1 89 ? 14.885 7.796 13.426 1.00 38.38 89 SER A O 1
ATOM 703 N N . GLY A 1 90 ? 12.873 6.814 13.424 1.00 41.47 90 GLY A N 1
ATOM 704 C CA . GLY A 1 90 ? 12.299 7.351 14.666 1.00 41.47 90 GLY A CA 1
ATOM 705 C C . GLY A 1 90 ? 12.364 8.855 14.977 1.00 41.47 90 GLY A C 1
ATOM 706 O O . GLY A 1 90 ? 12.332 9.190 16.160 1.00 41.47 90 GLY A O 1
ATOM 707 N N . GLN A 1 91 ? 12.441 9.776 14.006 1.00 37.53 91 GLN A N 1
ATOM 708 C CA . GLN A 1 91 ? 12.486 11.222 14.332 1.00 37.53 91 GLN A CA 1
ATOM 709 C C . GLN A 1 91 ? 11.483 12.144 13.635 1.00 37.53 91 GLN A C 1
ATOM 711 O O . GLN A 1 91 ? 11.472 13.344 13.917 1.00 37.53 91 GLN A O 1
ATOM 716 N N . ARG A 1 92 ? 10.583 11.637 12.791 1.00 47.75 92 ARG A N 1
ATOM 717 C CA . ARG A 1 92 ? 9.487 12.459 12.263 1.00 47.75 92 ARG A CA 1
ATOM 718 C C . ARG A 1 92 ? 8.150 11.923 12.746 1.00 47.75 92 ARG A C 1
ATOM 720 O O . ARG A 1 92 ? 7.797 10.781 12.477 1.00 47.75 92 ARG A O 1
ATOM 727 N N . GLY A 1 93 ? 7.440 12.779 13.484 1.00 46.97 93 GLY A N 1
ATOM 728 C CA . GLY A 1 93 ? 6.021 12.621 13.778 1.00 46.97 93 GLY A CA 1
ATOM 729 C C . GLY A 1 93 ? 5.201 12.410 12.499 1.00 46.97 93 GLY A C 1
ATOM 730 O O . GLY A 1 93 ? 5.723 12.621 11.400 1.00 46.97 93 GLY A O 1
ATOM 731 N N . PRO A 1 94 ? 3.912 12.065 12.616 1.00 49.84 94 PRO A N 1
ATOM 732 C CA . PRO A 1 94 ? 3.063 11.934 11.448 1.00 49.84 94 PRO A CA 1
ATOM 733 C C . PRO A 1 94 ? 2.988 13.325 10.831 1.00 49.84 94 PRO A C 1
ATOM 735 O O . PRO A 1 94 ? 2.490 14.250 11.479 1.00 49.84 94 PRO A O 1
ATOM 738 N N . ASN A 1 95 ? 3.519 13.516 9.619 1.00 59.34 95 ASN A N 1
ATOM 739 C CA . ASN A 1 95 ? 3.289 14.785 8.950 1.00 59.34 95 ASN A CA 1
ATOM 740 C C . ASN A 1 95 ? 1.847 14.782 8.458 1.00 59.34 95 ASN A C 1
ATOM 742 O O . ASN A 1 95 ? 1.558 14.275 7.382 1.00 59.34 95 ASN A O 1
ATOM 746 N N . LEU A 1 96 ? 0.935 15.289 9.280 1.00 60.88 96 LEU A N 1
ATOM 747 C CA . LEU A 1 96 ? -0.484 15.385 8.959 1.00 60.88 96 LEU A CA 1
ATOM 748 C C . LEU A 1 96 ? -0.807 16.574 8.061 1.00 60.88 96 LEU A C 1
ATOM 750 O O . LEU A 1 96 ? -1.964 16.698 7.665 1.00 60.88 96 LEU A O 1
ATOM 754 N N . GLU A 1 97 ? 0.170 17.432 7.740 1.00 61.16 97 GLU A N 1
ATOM 755 C CA . GLU A 1 97 ? -0.052 18.548 6.829 1.00 61.16 97 GLU A CA 1
ATOM 756 C C . GLU A 1 97 ? -0.552 17.993 5.501 1.00 61.16 97 GLU A C 1
ATOM 758 O O . GLU A 1 97 ? 0.130 17.229 4.821 1.00 61.16 97 GLU A O 1
ATOM 763 N N . THR A 1 98 ? -1.801 18.311 5.180 1.00 58.53 98 THR A N 1
ATOM 764 C CA . THR A 1 98 ? -2.482 17.873 3.971 1.00 58.53 98 THR A CA 1
ATOM 765 C C . THR A 1 98 ? -1.887 18.652 2.804 1.00 58.53 98 THR A C 1
ATOM 767 O O . THR A 1 98 ? -2.248 19.808 2.574 1.00 58.53 98 THR A O 1
ATOM 770 N N . GLY A 1 99 ? -0.985 18.043 2.044 1.00 61.94 99 GLY A N 1
ATOM 771 C CA . GLY A 1 99 ? -0.730 18.544 0.706 1.00 61.94 99 GLY A CA 1
ATOM 772 C C . GLY A 1 99 ? -1.990 18.335 -0.147 1.00 61.94 99 GLY A C 1
ATOM 773 O O . GLY A 1 99 ? -2.621 17.276 -0.098 1.00 61.94 99 GLY A O 1
ATOM 774 N N . THR A 1 100 ? -2.380 19.326 -0.948 1.00 65.56 100 THR A N 1
ATOM 775 C CA . THR A 1 100 ? -3.538 19.204 -1.847 1.00 65.56 100 THR A CA 1
ATOM 776 C C . THR A 1 100 ? -3.367 18.009 -2.794 1.00 65.56 100 THR A C 1
ATOM 778 O O . THR A 1 100 ? -2.322 17.846 -3.429 1.00 65.56 100 THR A O 1
ATOM 781 N N . GLY A 1 101 ? -4.392 17.161 -2.908 1.00 77.25 101 GLY A N 1
ATOM 782 C CA . GLY A 1 101 ? -4.397 16.018 -3.831 1.00 77.25 101 GLY A CA 1
ATOM 783 C C . GLY A 1 101 ? -3.852 14.697 -3.277 1.00 77.25 101 GLY A C 1
ATOM 784 O O . GLY A 1 101 ? -3.835 13.715 -4.025 1.00 77.25 101 GLY A O 1
ATOM 785 N N . ASP A 1 102 ? -3.473 14.648 -2.000 1.00 86.69 102 ASP A N 1
ATOM 786 C CA . ASP A 1 102 ? -3.115 13.400 -1.327 1.00 86.69 102 ASP A CA 1
ATOM 787 C C . ASP A 1 102 ? -4.285 12.410 -1.323 1.00 86.69 102 ASP A C 1
ATOM 789 O O . ASP A 1 102 ? -5.449 12.788 -1.146 1.00 86.69 102 ASP A O 1
ATOM 793 N N . LYS A 1 103 ? -3.967 11.127 -1.508 1.00 91.62 103 LYS A N 1
ATOM 794 C CA . LYS A 1 103 ? -4.934 10.028 -1.434 1.00 91.62 103 LYS A CA 1
ATOM 795 C C . LYS A 1 103 ? -4.582 9.071 -0.309 1.00 91.62 103 LYS A C 1
ATOM 797 O O . LYS A 1 103 ? -3.435 8.977 0.128 1.00 91.62 103 LYS A O 1
ATOM 802 N N . ILE A 1 104 ? -5.581 8.306 0.097 1.00 93.50 104 ILE A N 1
ATOM 803 C CA . ILE A 1 104 ? -5.417 7.094 0.882 1.00 93.50 104 ILE A CA 1
ATOM 804 C C . ILE A 1 104 ? -5.691 5.904 -0.030 1.00 93.50 104 ILE A C 1
ATOM 806 O O . ILE A 1 104 ? -6.730 5.852 -0.686 1.00 93.50 104 ILE A O 1
ATOM 810 N N . VAL A 1 105 ? -4.775 4.939 -0.046 1.00 95.44 105 VAL A N 1
ATOM 811 C CA . VAL A 1 105 ? -4.980 3.630 -0.671 1.00 95.44 105 VAL A CA 1
ATOM 812 C C . VAL A 1 105 ? -5.317 2.631 0.425 1.00 95.44 105 VAL A C 1
ATOM 814 O O . VAL A 1 105 ? -4.495 2.397 1.308 1.00 95.44 105 VAL A O 1
ATOM 817 N N . ILE A 1 106 ? -6.520 2.064 0.371 1.00 96.88 106 ILE A N 1
ATOM 818 C CA . ILE A 1 106 ? -7.019 1.084 1.338 1.00 96.88 106 ILE A CA 1
ATOM 819 C C . ILE A 1 106 ? -6.780 -0.317 0.783 1.00 96.88 106 ILE A C 1
ATOM 821 O O . ILE A 1 106 ? -7.163 -0.622 -0.348 1.00 96.88 106 ILE A O 1
ATOM 825 N N . PHE A 1 107 ? -6.170 -1.170 1.594 1.00 96.69 107 PHE A N 1
ATOM 826 C CA . PHE A 1 107 ? -5.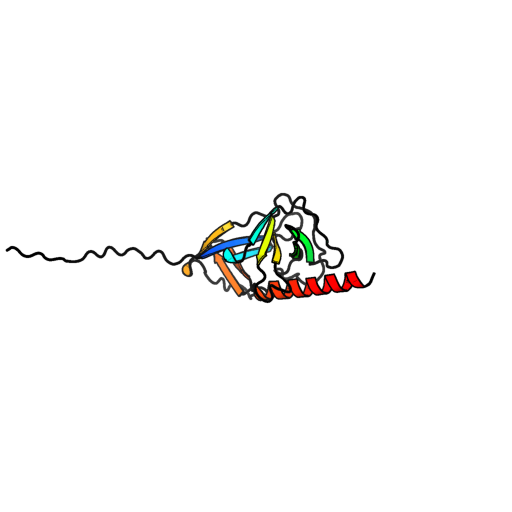807 -2.540 1.273 1.00 96.69 107 PHE A CA 1
ATOM 827 C C . PHE A 1 107 ? -6.642 -3.534 2.073 1.00 96.69 107 PHE A C 1
ATOM 829 O O . PHE A 1 107 ? -7.063 -3.247 3.195 1.00 96.69 107 PHE A O 1
ATOM 836 N N . HIS A 1 108 ? -6.847 -4.717 1.500 1.00 95.44 108 HIS A N 1
ATOM 837 C CA . HIS A 1 108 ? -7.301 -5.883 2.249 1.00 95.44 108 HIS A CA 1
ATOM 838 C C . HIS A 1 108 ? -6.177 -6.379 3.166 1.00 95.44 108 HIS A C 1
ATOM 840 O O . HIS A 1 108 ? -5.042 -6.506 2.713 1.00 95.44 108 HIS A O 1
ATOM 846 N N . GLY A 1 109 ? -6.497 -6.721 4.415 1.00 92.25 109 GLY A N 1
ATOM 847 C CA . GLY A 1 109 ? -5.624 -7.566 5.229 1.00 92.25 109 GLY A CA 1
ATOM 848 C C . GLY A 1 109 ? -5.599 -8.995 4.691 1.00 92.25 109 GLY A C 1
ATOM 849 O O . GLY A 1 109 ? -6.640 -9.530 4.297 1.00 92.25 109 GLY A O 1
ATOM 850 N N . LEU A 1 110 ? -4.416 -9.602 4.640 1.00 87.88 110 LEU A N 1
ATOM 851 C CA . LEU A 1 110 ? -4.172 -10.915 4.045 1.00 87.88 110 LEU A CA 1
ATOM 852 C C . LEU A 1 110 ? -3.792 -11.957 5.099 1.00 87.88 110 LEU A C 1
ATOM 854 O O . LEU A 1 110 ? -4.269 -13.090 5.032 1.00 87.88 110 LEU A O 1
ATOM 858 N N . ALA A 1 111 ? -2.945 -11.592 6.063 1.00 84.19 111 ALA A N 1
ATOM 859 C CA . ALA A 1 111 ? -2.367 -12.516 7.032 1.00 84.19 111 ALA A CA 1
ATOM 860 C C . ALA A 1 111 ? -3.350 -12.874 8.153 1.00 84.19 111 ALA A C 1
ATOM 862 O O . ALA A 1 111 ? -3.525 -14.054 8.463 1.00 84.19 111 ALA A O 1
ATOM 863 N N . ASN A 1 112 ? -4.012 -11.875 8.750 1.00 82.25 112 ASN A N 1
ATOM 864 C CA . ASN A 1 112 ? -5.038 -12.114 9.767 1.00 82.25 112 ASN A CA 1
ATOM 865 C C . ASN A 1 112 ? -6.230 -11.149 9.640 1.00 82.25 112 ASN A C 1
ATOM 867 O O . ASN A 1 112 ? -6.353 -10.200 10.419 1.00 82.25 112 ASN A O 1
ATOM 871 N N . PRO A 1 113 ? -7.163 -11.408 8.705 1.00 81.44 113 PRO A N 1
ATOM 872 C CA . PRO A 1 113 ? -8.282 -10.506 8.433 1.00 81.44 113 PRO A CA 1
ATOM 873 C C . PRO A 1 113 ? -9.244 -10.302 9.613 1.00 81.44 113 PRO A C 1
ATOM 875 O O . PRO A 1 113 ? -10.040 -9.369 9.590 1.00 81.44 113 PRO A O 1
ATOM 878 N N . GLN A 1 114 ? -9.216 -11.177 10.628 1.00 83.94 114 GLN A N 1
ATOM 879 C CA . GLN A 1 114 ? -10.032 -11.006 11.836 1.00 83.94 114 GLN A CA 1
ATOM 880 C C . GLN A 1 114 ? -9.455 -9.948 12.780 1.00 83.94 114 GLN A C 1
ATOM 882 O O . GLN A 1 114 ? -10.213 -9.287 13.484 1.00 83.94 114 GLN A O 1
ATOM 887 N N . GLU A 1 115 ? -8.131 -9.791 12.793 1.00 86.06 115 GLU A N 1
ATOM 888 C CA . GLU A 1 115 ? -7.425 -8.831 13.648 1.00 86.06 115 GLU A CA 1
ATOM 889 C C . GLU A 1 115 ? -7.125 -7.523 12.905 1.00 86.06 115 GLU A C 1
ATOM 891 O O . GLU A 1 115 ? -7.147 -6.449 13.503 1.00 86.06 115 GLU A O 1
ATOM 896 N N . LEU A 1 116 ? -6.903 -7.600 11.590 1.00 90.62 116 LEU A N 1
ATOM 897 C CA . LEU A 1 116 ? -6.656 -6.457 10.723 1.00 90.62 116 LEU A CA 1
ATOM 898 C C . LEU A 1 116 ? -7.337 -6.667 9.365 1.00 90.62 116 LEU A C 1
ATOM 900 O O . LEU A 1 116 ? -6.719 -7.107 8.402 1.00 90.62 116 LEU A O 1
ATOM 904 N N . ALA A 1 117 ? -8.632 -6.363 9.276 1.00 92.81 117 ALA A N 1
ATOM 905 C CA . ALA A 1 117 ? -9.396 -6.552 8.038 1.00 92.81 117 ALA A CA 1
ATOM 906 C C . ALA A 1 117 ? -8.935 -5.625 6.901 1.00 92.81 117 ALA A C 1
ATOM 908 O O . ALA A 1 117 ? -8.964 -6.006 5.728 1.00 92.81 117 ALA A O 1
ATOM 909 N N . PHE A 1 118 ? -8.520 -4.409 7.259 1.00 96.25 118 PHE A N 1
ATOM 910 C CA . PHE A 1 118 ? -8.070 -3.381 6.332 1.00 96.25 118 PHE A CA 1
ATOM 911 C C . PHE A 1 118 ? -6.914 -2.599 6.933 1.00 96.25 118 PHE A C 1
ATOM 913 O O . PHE A 1 118 ? -6.835 -2.412 8.146 1.00 96.25 118 PHE A O 1
ATOM 920 N N . TYR A 1 119 ? -6.059 -2.086 6.066 1.00 95.38 119 TYR A N 1
ATOM 921 C CA . TYR A 1 119 ? -5.042 -1.105 6.416 1.00 95.38 119 TYR A CA 1
ATOM 922 C C . TYR A 1 119 ? -4.850 -0.153 5.247 1.00 95.38 119 TYR A C 1
ATOM 924 O O . TYR A 1 119 ? -5.309 -0.419 4.134 1.00 95.38 119 TYR A O 1
ATOM 932 N N . ALA A 1 120 ? -4.191 0.973 5.483 1.00 94.62 120 ALA A N 1
ATOM 933 C CA . ALA A 1 120 ? -4.060 1.985 4.459 1.00 94.62 120 ALA A CA 1
ATOM 934 C C . ALA A 1 120 ? -2.682 2.638 4.408 1.00 94.62 120 ALA A C 1
ATOM 936 O O . ALA A 1 120 ? -1.972 2.730 5.410 1.00 94.62 120 ALA A O 1
ATOM 937 N N . LEU A 1 121 ? -2.339 3.129 3.217 1.00 91.69 121 LEU A N 1
ATOM 938 C CA . LEU A 1 121 ? -1.161 3.952 2.963 1.00 91.69 121 LEU A CA 1
ATOM 939 C C . LEU A 1 121 ? -1.596 5.322 2.450 1.00 91.69 121 LEU A C 1
ATOM 941 O O . LEU A 1 121 ? -2.466 5.416 1.579 1.00 91.69 121 LEU A O 1
ATOM 945 N N . ARG A 1 122 ? -0.948 6.379 2.936 1.00 88.44 122 ARG A N 1
ATOM 946 C CA . ARG A 1 122 ? -1.056 7.708 2.333 1.00 88.44 122 ARG A CA 1
ATOM 947 C C . ARG A 1 122 ? -0.137 7.807 1.116 1.00 88.44 122 ARG A C 1
ATOM 949 O O . ARG A 1 122 ? 0.998 7.341 1.139 1.00 88.44 122 ARG A O 1
ATOM 956 N N . THR A 1 123 ? -0.622 8.437 0.055 1.00 87.25 123 THR A N 1
ATOM 957 C CA . THR A 1 123 ? 0.130 8.704 -1.176 1.00 87.25 123 THR A CA 1
ATOM 958 C C . THR A 1 123 ? -0.039 10.165 -1.577 1.00 87.25 123 THR A C 1
ATOM 960 O O . THR A 1 123 ? -1.106 10.749 -1.391 1.00 87.25 123 THR A O 1
ATOM 963 N N . GLY A 1 124 ? 1.016 10.767 -2.130 1.00 80.88 124 GLY A N 1
ATOM 964 C CA . GLY A 1 124 ? 1.013 12.188 -2.502 1.00 80.88 124 GLY A CA 1
ATOM 965 C C . GLY A 1 124 ? 0.214 12.508 -3.771 1.00 80.88 124 GLY A C 1
ATOM 966 O O . GLY A 1 124 ? 0.065 13.673 -4.142 1.00 80.88 124 GLY A O 1
ATOM 967 N N . ARG A 1 125 ? -0.259 11.481 -4.491 1.00 82.94 125 ARG A N 1
ATOM 968 C CA . ARG A 1 125 ? -1.042 11.631 -5.722 1.00 82.94 125 ARG A CA 1
ATOM 969 C C . ARG A 1 125 ? -1.901 10.405 -6.000 1.00 82.94 125 ARG A C 1
ATOM 971 O O . ARG A 1 125 ? -1.786 9.380 -5.340 1.00 82.94 125 ARG A O 1
ATOM 978 N N . ASN A 1 126 ? -2.751 10.496 -7.018 1.00 91.00 126 ASN A N 1
ATOM 979 C CA . ASN A 1 126 ? -3.567 9.364 -7.434 1.00 91.00 126 ASN A CA 1
ATOM 980 C C . ASN A 1 126 ? -2.693 8.208 -7.963 1.00 91.00 126 ASN A C 1
ATOM 982 O O . ASN A 1 126 ? -1.916 8.437 -8.896 1.00 91.00 126 ASN A O 1
ATOM 986 N N . PRO A 1 127 ? -2.843 6.978 -7.438 1.00 93.50 127 PRO A N 1
ATOM 987 C CA . PRO A 1 127 ? -2.181 5.805 -7.991 1.00 93.50 127 PRO A CA 1
ATOM 988 C C . PRO A 1 127 ? -2.509 5.602 -9.471 1.00 93.50 127 PRO A C 1
ATOM 990 O O . PRO A 1 127 ? -3.635 5.851 -9.916 1.00 93.50 127 PRO A O 1
ATOM 993 N N . ARG A 1 128 ? -1.533 5.117 -10.238 1.00 93.44 128 ARG A N 1
ATOM 994 C CA . ARG A 1 128 ? -1.706 4.834 -11.669 1.00 93.44 128 ARG A CA 1
ATOM 995 C C . ARG A 1 128 ? -1.966 3.350 -11.889 1.00 93.44 128 ARG A C 1
ATOM 997 O O . ARG A 1 128 ? -1.234 2.514 -11.370 1.00 93.44 128 ARG A O 1
ATOM 1004 N N . LEU A 1 129 ? -2.997 3.025 -12.667 1.00 94.06 129 LEU A N 1
ATOM 1005 C CA . LEU A 1 129 ? -3.243 1.656 -13.121 1.00 94.06 129 LEU A CA 1
ATOM 1006 C C . LEU A 1 129 ? -2.288 1.329 -14.268 1.00 94.06 129 LEU A C 1
ATOM 1008 O O . LEU A 1 129 ? -2.250 2.044 -15.268 1.00 94.06 129 LEU A O 1
ATOM 1012 N N . VAL A 1 130 ? -1.543 0.242 -14.118 1.00 92.31 130 VAL A N 1
ATOM 1013 C CA . VAL A 1 130 ? -0.565 -0.245 -15.091 1.00 92.31 130 VAL A CA 1
ATOM 1014 C C . VAL A 1 130 ? -0.799 -1.733 -15.347 1.00 92.31 130 VAL A C 1
ATOM 1016 O O . VAL A 1 130 ? -1.138 -2.483 -14.431 1.00 92.31 130 VAL A O 1
ATOM 1019 N N . ASN A 1 131 ? -0.649 -2.155 -16.602 1.00 90.62 131 ASN A N 1
ATOM 1020 C CA . ASN A 1 131 ? -0.685 -3.566 -16.987 1.00 90.62 131 ASN A CA 1
ATOM 1021 C C . ASN A 1 131 ? 0.750 -4.049 -17.125 1.00 90.62 131 ASN A C 1
ATOM 1023 O O . ASN A 1 131 ? 1.530 -3.411 -17.827 1.00 90.62 131 ASN A O 1
ATOM 1027 N N . ILE A 1 132 ? 1.086 -5.133 -16.436 1.00 87.69 132 ILE A N 1
ATOM 1028 C CA . ILE A 1 132 ? 2.470 -5.580 -16.292 1.00 87.69 132 ILE A CA 1
ATOM 1029 C C . ILE A 1 132 ? 2.538 -7.058 -16.604 1.00 87.69 132 ILE A C 1
ATOM 1031 O O . ILE A 1 132 ? 1.834 -7.865 -16.000 1.00 87.69 132 ILE A O 1
ATOM 1035 N N . SER A 1 133 ? 3.371 -7.395 -17.571 1.00 86.31 133 SER A N 1
ATOM 1036 C CA . SER A 1 133 ? 3.798 -8.757 -17.859 1.00 86.31 133 SER A CA 1
ATOM 1037 C C . SER A 1 133 ? 5.128 -9.047 -17.167 1.00 86.31 133 SER A C 1
ATOM 1039 O O . SER A 1 133 ? 5.821 -8.138 -16.712 1.00 86.31 133 SER A O 1
ATOM 1041 N N . GLU A 1 134 ? 5.517 -10.318 -17.097 1.00 80.81 134 GLU A N 1
ATOM 1042 C CA . GLU A 1 134 ? 6.780 -10.712 -16.458 1.00 80.81 134 GLU A CA 1
ATOM 1043 C C . GLU A 1 134 ? 8.004 -10.032 -17.093 1.00 80.81 134 GLU A C 1
ATOM 1045 O O . GLU A 1 134 ? 8.928 -9.647 -16.383 1.00 80.81 134 GLU A O 1
ATOM 1050 N N . LYS A 1 135 ? 7.991 -9.802 -18.414 1.00 80.88 135 LYS A N 1
ATOM 1051 C CA . LYS A 1 135 ? 9.075 -9.100 -19.125 1.00 80.88 135 LYS A CA 1
ATOM 1052 C C . LYS A 1 135 ? 9.172 -7.609 -18.799 1.00 80.88 135 LYS A C 1
ATOM 1054 O O . LYS A 1 135 ? 10.226 -7.020 -19.019 1.00 80.88 135 LYS A O 1
ATOM 1059 N N . ASP A 1 136 ? 8.091 -7.006 -18.304 1.00 77.75 136 ASP A N 1
ATOM 1060 C CA . ASP A 1 136 ? 8.082 -5.597 -17.907 1.00 77.75 136 ASP A CA 1
ATOM 1061 C C . ASP A 1 136 ? 8.729 -5.415 -16.526 1.00 77.75 136 ASP A C 1
ATOM 1063 O O . ASP A 1 136 ? 8.977 -4.288 -16.113 1.00 77.75 136 ASP A O 1
ATOM 1067 N N . ILE A 1 137 ? 9.009 -6.511 -15.806 1.00 79.44 137 ILE A N 1
ATOM 1068 C CA . ILE A 1 137 ? 9.688 -6.503 -14.513 1.00 79.44 137 ILE A CA 1
ATOM 1069 C C . ILE A 1 137 ? 11.175 -6.777 -14.739 1.00 79.44 137 ILE A C 1
ATOM 1071 O O . ILE A 1 137 ? 11.650 -7.912 -14.706 1.00 79.44 137 ILE A O 1
ATOM 1075 N N . CYS A 1 138 ? 11.938 -5.707 -14.932 1.00 80.69 138 CYS A N 1
ATOM 1076 C CA . CYS A 1 138 ? 13.394 -5.787 -14.961 1.00 80.69 138 CYS A CA 1
ATOM 1077 C C . CYS A 1 138 ? 13.950 -5.572 -13.557 1.00 80.69 138 CYS A C 1
ATOM 1079 O O . CYS A 1 138 ? 13.736 -4.507 -12.980 1.00 80.69 138 CYS A O 1
ATOM 1081 N N . GLN A 1 139 ? 14.698 -6.542 -13.022 1.00 79.38 139 GLN A N 1
ATOM 1082 C CA . GLN A 1 139 ? 15.393 -6.355 -11.750 1.00 79.38 139 GLN A CA 1
ATOM 1083 C C . GLN A 1 139 ? 16.426 -5.235 -11.878 1.00 79.38 139 GLN A C 1
ATOM 1085 O O . GLN A 1 139 ? 17.363 -5.321 -12.674 1.00 79.38 139 GLN A O 1
ATOM 1090 N N . ASN A 1 140 ? 16.282 -4.205 -11.054 1.00 76.56 140 ASN A N 1
ATOM 1091 C CA . ASN A 1 140 ? 17.282 -3.168 -10.907 1.00 76.56 140 ASN A CA 1
ATOM 1092 C C . ASN A 1 140 ? 18.232 -3.547 -9.764 1.00 76.56 140 ASN A C 1
ATOM 1094 O O . ASN A 1 140 ? 18.005 -3.221 -8.606 1.00 76.56 140 ASN A O 1
ATO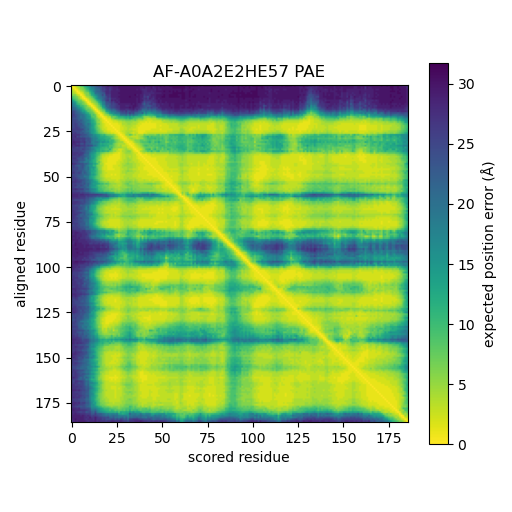M 1098 N N . SER A 1 141 ? 19.318 -4.253 -10.076 1.00 70.56 141 SER A N 1
ATOM 1099 C CA . SER A 1 141 ? 20.296 -4.709 -9.070 1.00 70.56 141 SER A CA 1
ATOM 1100 C C . SER A 1 141 ? 21.272 -3.614 -8.611 1.00 70.56 141 SER A C 1
ATOM 1102 O O . SER A 1 141 ? 22.355 -3.918 -8.116 1.00 70.56 141 SER A O 1
ATOM 1104 N N . SER A 1 142 ? 20.932 -2.336 -8.801 1.00 73.12 142 SER A N 1
ATOM 1105 C CA . SER A 1 142 ? 21.835 -1.207 -8.529 1.00 73.12 142 SER A CA 1
ATOM 1106 C C . SER A 1 142 ? 21.980 -0.877 -7.040 1.00 73.12 142 SER A C 1
ATOM 1108 O O . SER A 1 142 ? 22.810 -0.042 -6.680 1.00 73.12 142 SER A O 1
ATOM 1110 N N . ARG A 1 143 ? 21.179 -1.501 -6.169 1.00 82.19 143 ARG A N 1
ATOM 1111 C CA . ARG A 1 143 ? 21.210 -1.284 -4.719 1.00 82.19 143 ARG A CA 1
ATOM 1112 C C . ARG A 1 143 ? 20.813 -2.532 -3.939 1.00 82.19 143 ARG A C 1
ATOM 1114 O O . ARG A 1 143 ? 20.161 -3.432 -4.462 1.00 82.19 143 ARG A O 1
ATOM 1121 N N . GLU A 1 144 ? 21.164 -2.535 -2.659 1.00 82.31 144 GLU A N 1
ATOM 1122 C CA . GLU A 1 144 ? 20.646 -3.510 -1.704 1.00 82.31 144 GLU A CA 1
ATOM 1123 C C . GLU A 1 144 ? 19.170 -3.226 -1.389 1.00 82.31 144 GLU A C 1
ATOM 1125 O O . GLU A 1 144 ? 18.739 -2.069 -1.281 1.00 82.31 144 GLU A O 1
ATOM 1130 N N . LEU A 1 145 ? 18.394 -4.304 -1.264 1.00 84.94 145 LEU A N 1
ATOM 1131 C CA . LEU A 1 145 ? 16.988 -4.249 -0.878 1.00 84.94 145 LEU A CA 1
ATOM 1132 C C . LEU A 1 145 ? 16.871 -4.007 0.628 1.00 84.94 145 LEU A C 1
ATOM 1134 O O . LEU A 1 145 ? 17.558 -4.645 1.426 1.00 84.94 145 LEU A O 1
ATOM 1138 N N . GLN A 1 146 ? 15.969 -3.111 1.015 1.00 84.75 146 GLN A N 1
ATOM 1139 C CA . GLN A 1 146 ? 15.609 -2.883 2.410 1.00 84.75 146 GLN A CA 1
ATOM 1140 C C . GLN A 1 146 ? 14.690 -4.002 2.927 1.00 84.75 146 GLN A C 1
ATOM 1142 O O . GLN A 1 146 ? 14.150 -4.810 2.168 1.00 84.75 146 GLN A O 1
ATOM 1147 N N . GLU A 1 147 ? 14.475 -4.049 4.244 1.00 84.50 147 GLU A N 1
ATOM 1148 C CA . GLU A 1 147 ? 13.660 -5.094 4.876 1.00 84.50 147 GLU A CA 1
ATOM 1149 C C . GLU A 1 147 ? 12.229 -5.150 4.311 1.00 84.50 147 GLU A C 1
ATOM 1151 O O . GLU A 1 147 ? 11.690 -6.239 4.113 1.00 84.50 147 GLU A O 1
ATOM 1156 N N . THR A 1 148 ? 11.669 -3.998 3.943 1.00 86.31 148 THR A N 1
ATOM 1157 C CA . THR A 1 148 ? 10.309 -3.817 3.408 1.00 86.31 148 THR A CA 1
ATOM 1158 C C . THR A 1 148 ? 10.179 -4.116 1.913 1.00 86.31 148 THR A C 1
ATOM 1160 O O . THR A 1 148 ? 9.077 -4.075 1.363 1.00 86.31 148 THR A O 1
ATOM 1163 N N . GLU A 1 149 ? 11.282 -4.440 1.238 1.00 89.25 149 GLU A N 1
ATOM 1164 C CA . GLU A 1 149 ? 11.361 -4.515 -0.218 1.00 89.25 149 GLU A CA 1
ATOM 1165 C C . GLU A 1 149 ? 11.598 -5.956 -0.674 1.00 89.25 149 GLU A C 1
ATOM 1167 O O . GLU A 1 149 ? 12.510 -6.640 -0.202 1.00 89.25 149 GLU A O 1
ATOM 1172 N N . LEU A 1 150 ? 10.752 -6.439 -1.585 1.00 90.31 150 LEU A N 1
ATOM 1173 C CA . LEU A 1 150 ? 10.893 -7.757 -2.201 1.00 90.31 150 LEU A CA 1
ATOM 1174 C C . LEU A 1 150 ? 11.787 -7.686 -3.441 1.00 90.31 150 LEU A C 1
ATOM 1176 O O . LEU A 1 150 ? 12.590 -8.587 -3.669 1.00 90.31 150 LEU A O 1
ATOM 1180 N N . MET A 1 151 ? 11.641 -6.625 -4.237 1.00 89.38 151 MET A N 1
ATOM 1181 C CA . MET A 1 151 ? 12.381 -6.443 -5.482 1.00 89.38 151 MET A CA 1
ATOM 1182 C C . MET A 1 151 ? 12.434 -4.964 -5.871 1.00 89.38 151 MET A C 1
ATOM 1184 O O . MET A 1 151 ? 11.432 -4.261 -5.747 1.00 89.38 151 MET A O 1
ATOM 1188 N N . ASP A 1 152 ? 13.581 -4.518 -6.376 1.00 89.12 152 ASP A N 1
ATOM 1189 C CA . ASP A 1 152 ? 13.746 -3.230 -7.052 1.00 89.12 152 ASP A CA 1
ATOM 1190 C C . ASP A 1 152 ? 13.589 -3.469 -8.554 1.00 89.12 152 ASP A C 1
ATOM 1192 O O . ASP A 1 152 ? 14.216 -4.378 -9.110 1.00 89.12 152 ASP A O 1
ATOM 1196 N N . VAL A 1 153 ? 12.693 -2.722 -9.188 1.00 89.94 153 VAL A N 1
ATOM 1197 C CA . VAL A 1 153 ? 12.219 -2.990 -10.545 1.00 89.94 153 VAL A CA 1
ATOM 1198 C C . VAL A 1 153 ? 12.137 -1.704 -11.357 1.00 89.94 153 VAL A C 1
ATOM 1200 O O . VAL A 1 153 ? 12.008 -0.611 -10.814 1.00 89.94 153 VAL A O 1
ATOM 1203 N N . VAL A 1 154 ? 12.182 -1.823 -12.679 1.00 88.62 154 VAL A N 1
ATOM 1204 C CA . VAL A 1 154 ? 11.812 -0.728 -13.587 1.00 88.62 154 VAL A CA 1
ATOM 1205 C C . VAL A 1 154 ? 10.543 -1.133 -14.312 1.00 88.62 154 VAL A C 1
ATOM 1207 O O . VAL A 1 154 ? 10.512 -2.205 -14.900 1.00 88.62 154 VAL A O 1
ATOM 1210 N N . VAL A 1 155 ? 9.514 -0.288 -14.263 1.00 84.38 155 VAL A N 1
ATOM 1211 C CA . VAL A 1 155 ? 8.205 -0.510 -14.889 1.00 84.38 155 VAL A CA 1
ATOM 1212 C C . VAL A 1 155 ? 7.897 0.692 -15.769 1.00 84.38 155 VAL A C 1
ATOM 1214 O O . VAL A 1 155 ? 7.823 1.808 -15.265 1.00 84.38 155 VAL A O 1
ATOM 1217 N N . ASN A 1 156 ? 7.701 0.479 -17.074 1.00 79.25 156 ASN A N 1
ATOM 1218 C CA . ASN A 1 156 ? 7.500 1.560 -18.053 1.00 79.25 156 ASN A CA 1
ATOM 1219 C C . ASN A 1 156 ? 8.583 2.657 -17.971 1.00 79.25 156 ASN A C 1
ATOM 1221 O O . ASN A 1 156 ? 8.261 3.841 -17.940 1.00 79.25 156 ASN A O 1
ATOM 1225 N N . ASP A 1 157 ? 9.855 2.257 -17.881 1.00 81.69 157 ASP A N 1
ATOM 1226 C CA . ASP A 1 157 ? 11.018 3.148 -17.707 1.00 81.69 157 ASP A CA 1
ATOM 1227 C C . ASP A 1 157 ? 11.050 3.946 -16.389 1.00 81.69 157 ASP A C 1
ATOM 1229 O O . ASP A 1 157 ? 11.908 4.810 -16.197 1.00 81.69 157 ASP A O 1
ATOM 1233 N N . GLU A 1 158 ? 10.167 3.632 -15.438 1.00 85.62 158 GLU A N 1
ATOM 1234 C CA . GLU A 1 158 ? 10.142 4.263 -14.125 1.00 85.62 158 GLU A CA 1
ATOM 1235 C C . GLU A 1 158 ? 10.631 3.310 -13.027 1.00 85.62 158 GLU A C 1
ATOM 1237 O O . GLU A 1 158 ? 10.157 2.172 -12.942 1.00 85.62 158 GLU A O 1
ATOM 1242 N N . PRO A 1 159 ? 11.547 3.747 -12.144 1.00 89.31 159 PRO A N 1
ATOM 1243 C CA . PRO A 1 159 ? 11.968 2.936 -11.011 1.00 89.31 159 PRO A CA 1
ATOM 1244 C C . PRO A 1 159 ? 10.797 2.733 -10.043 1.00 89.31 159 PRO A C 1
ATOM 1246 O O . PRO A 1 159 ? 10.076 3.672 -9.701 1.00 89.31 159 PRO A O 1
ATOM 1249 N N . ALA A 1 160 ? 10.615 1.501 -9.588 1.00 90.50 160 ALA A N 1
ATOM 1250 C CA . ALA A 1 160 ? 9.589 1.109 -8.639 1.00 90.50 160 ALA A CA 1
ATOM 1251 C C . ALA A 1 160 ? 10.081 -0.052 -7.769 1.00 90.50 160 ALA A C 1
ATOM 1253 O O . ALA A 1 160 ? 11.122 -0.652 -8.011 1.00 90.50 160 ALA A O 1
ATOM 1254 N N . ILE A 1 161 ? 9.322 -0.379 -6.730 1.00 91.75 161 ILE A N 1
ATOM 1255 C CA . ILE A 1 161 ? 9.661 -1.446 -5.794 1.00 91.75 161 ILE A CA 1
ATOM 1256 C C . ILE A 1 161 ? 8.439 -2.323 -5.602 1.00 91.75 161 ILE A C 1
ATOM 1258 O O . ILE A 1 161 ? 7.358 -1.815 -5.296 1.00 91.75 161 ILE A O 1
ATOM 1262 N N . ILE A 1 162 ? 8.619 -3.637 -5.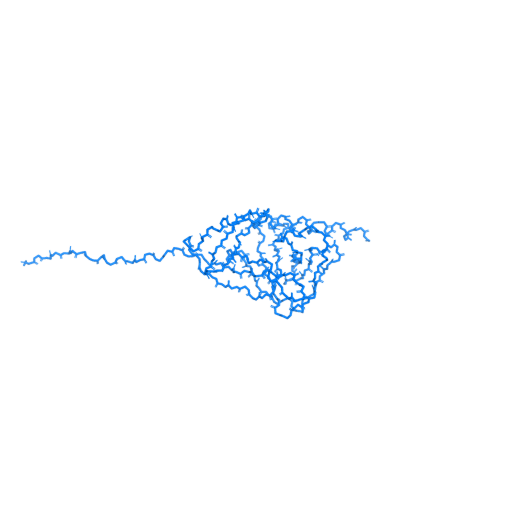716 1.00 91.88 162 ILE A N 1
ATOM 1263 C CA . ILE A 1 162 ? 7.642 -4.608 -5.221 1.00 91.88 162 ILE A CA 1
ATOM 1264 C C . ILE A 1 162 ? 7.821 -4.691 -3.696 1.00 91.88 162 ILE A C 1
ATOM 1266 O O . ILE A 1 162 ? 8.880 -5.136 -3.241 1.00 91.88 162 ILE A O 1
ATOM 1270 N N . PRO A 1 163 ? 6.845 -4.260 -2.880 1.00 92.25 163 PRO A N 1
ATOM 1271 C CA . PRO A 1 163 ? 6.970 -4.321 -1.430 1.00 92.25 163 PRO A CA 1
ATOM 1272 C C . PRO A 1 163 ? 6.741 -5.742 -0.900 1.00 92.25 163 PRO A C 1
ATOM 1274 O O . PRO A 1 163 ? 5.981 -6.524 -1.476 1.00 92.25 163 PRO A O 1
ATOM 1277 N N . LYS A 1 164 ? 7.324 -6.059 0.261 1.00 91.38 164 LYS A N 1
ATOM 1278 C CA . LYS A 1 164 ? 6.911 -7.220 1.063 1.00 91.38 164 LYS A CA 1
ATOM 1279 C C . LYS A 1 164 ? 5.606 -6.883 1.782 1.00 91.38 164 LYS A C 1
ATOM 1281 O O . LYS A 1 164 ? 5.626 -6.371 2.898 1.00 91.38 164 LYS A O 1
ATOM 1286 N N . VAL A 1 165 ? 4.477 -7.146 1.127 1.00 89.75 165 VAL A N 1
ATOM 1287 C CA . VAL A 1 165 ? 3.137 -6.818 1.649 1.00 89.75 165 VAL A CA 1
ATOM 1288 C C . VAL A 1 165 ? 2.908 -7.422 3.035 1.00 89.75 165 VAL A C 1
ATOM 1290 O O . VAL A 1 165 ? 2.503 -6.699 3.941 1.00 89.75 165 VAL A O 1
ATOM 1293 N N . ASP A 1 166 ? 3.282 -8.689 3.230 1.00 88.75 166 ASP A N 1
ATOM 1294 C CA . ASP A 1 166 ? 3.146 -9.363 4.524 1.00 88.75 166 ASP A CA 1
ATOM 1295 C C . ASP A 1 166 ? 3.895 -8.619 5.634 1.00 88.75 166 ASP A C 1
ATOM 1297 O O . ASP A 1 166 ? 3.370 -8.452 6.731 1.00 88.75 166 ASP A O 1
ATOM 1301 N N . TYR A 1 167 ? 5.106 -8.122 5.360 1.00 88.88 167 TYR A N 1
ATOM 1302 C CA . TYR A 1 167 ? 5.874 -7.357 6.344 1.00 88.88 167 TYR A CA 1
ATOM 1303 C C . TYR A 1 167 ? 5.145 -6.069 6.739 1.00 88.88 167 TYR A C 1
ATOM 1305 O O . TYR A 1 167 ? 5.042 -5.760 7.924 1.00 88.88 167 TYR A O 1
ATOM 1313 N N . LEU A 1 168 ? 4.618 -5.328 5.757 1.00 88.19 168 LEU A N 1
ATOM 1314 C CA . LEU A 1 168 ? 3.886 -4.083 6.009 1.00 88.19 168 LEU A CA 1
ATOM 1315 C C . LEU A 1 168 ? 2.635 -4.331 6.846 1.00 88.19 168 LEU A C 1
ATOM 1317 O O . LEU A 1 168 ? 2.384 -3.590 7.792 1.00 88.19 168 LEU A O 1
ATOM 1321 N N . GLU A 1 169 ? 1.883 -5.382 6.524 1.00 90.44 169 GLU A N 1
ATOM 1322 C CA . GLU A 1 169 ? 0.692 -5.763 7.276 1.00 90.44 169 GLU A CA 1
ATOM 1323 C C . GLU A 1 169 ? 1.042 -6.096 8.731 1.00 90.44 169 GLU A C 1
ATOM 1325 O O . GLU A 1 169 ? 0.447 -5.535 9.650 1.00 90.44 169 GLU A O 1
ATOM 1330 N N . HIS A 1 170 ? 2.059 -6.935 8.960 1.00 90.25 170 HIS A N 1
ATOM 1331 C CA . HIS A 1 170 ? 2.504 -7.282 10.313 1.00 90.25 170 HIS A CA 1
ATOM 1332 C C . HIS A 1 170 ? 3.001 -6.058 11.090 1.00 90.25 170 HIS A C 1
ATOM 1334 O O . HIS A 1 170 ? 2.707 -5.923 12.279 1.00 90.25 170 HIS A O 1
ATOM 1340 N N . HIS A 1 171 ? 3.733 -5.158 10.431 1.00 88.75 171 HIS A N 1
ATOM 1341 C CA . HIS A 1 171 ? 4.228 -3.929 11.041 1.00 88.75 171 HIS A CA 1
ATOM 1342 C C . HIS A 1 171 ? 3.073 -3.005 11.456 1.00 88.75 171 HIS A C 1
ATOM 1344 O O . HIS A 1 171 ? 2.998 -2.591 12.613 1.00 88.75 171 HIS A O 1
ATOM 1350 N N . ILE A 1 172 ? 2.124 -2.746 10.551 1.00 90.31 172 ILE A N 1
ATOM 1351 C CA . ILE A 1 172 ? 0.938 -1.926 10.831 1.00 90.31 172 ILE A CA 1
ATOM 1352 C C . ILE A 1 172 ? 0.090 -2.560 11.934 1.00 90.31 172 ILE A C 1
ATOM 1354 O O . ILE A 1 172 ? -0.337 -1.864 12.853 1.00 90.31 172 ILE A O 1
ATOM 1358 N N . HIS A 1 173 ? -0.110 -3.878 11.892 1.00 91.25 173 HIS A N 1
ATOM 1359 C CA . HIS A 1 173 ? -0.841 -4.601 12.924 1.00 91.25 173 HIS A CA 1
ATOM 1360 C C . HIS A 1 173 ? -0.181 -4.445 14.302 1.00 91.25 173 HIS A C 1
ATOM 1362 O O . HIS A 1 173 ? -0.853 -4.130 15.286 1.00 91.25 173 HIS A O 1
ATOM 1368 N N . ALA A 1 174 ? 1.146 -4.588 14.379 1.00 89.75 174 ALA A N 1
ATOM 1369 C CA . ALA A 1 174 ? 1.889 -4.406 15.621 1.00 89.75 174 ALA A CA 1
ATOM 1370 C C . ALA A 1 174 ? 1.742 -2.980 16.181 1.00 89.75 174 ALA A C 1
ATOM 1372 O O . ALA A 1 174 ? 1.472 -2.821 17.375 1.00 89.75 174 ALA A O 1
ATOM 1373 N N . LEU A 1 175 ? 1.860 -1.951 15.332 1.00 87.81 175 LEU A N 1
ATOM 1374 C CA . LEU A 1 175 ? 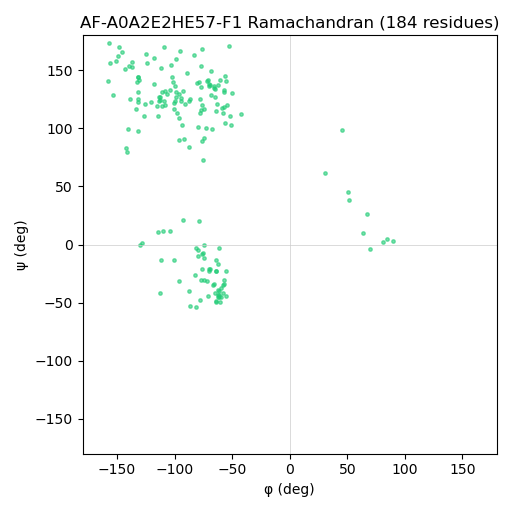1.640 -0.554 15.729 1.00 87.81 175 LEU A CA 1
ATOM 1375 C C . LEU A 1 175 ? 0.193 -0.323 16.191 1.00 87.81 175 LEU A C 1
ATOM 1377 O O . LEU A 1 175 ? -0.041 0.374 17.182 1.00 87.81 175 LEU A O 1
ATOM 1381 N N . HIS A 1 176 ? -0.777 -0.940 15.513 1.00 88.25 176 HIS A N 1
ATOM 1382 C CA . HIS A 1 176 ? -2.192 -0.815 15.840 1.00 88.25 176 HIS A CA 1
ATOM 1383 C C . HIS A 1 176 ? -2.496 -1.399 17.223 1.00 88.25 176 HIS A C 1
ATOM 1385 O O . HIS A 1 176 ? -3.053 -0.702 18.073 1.00 88.25 176 HIS A O 1
ATOM 1391 N N . LEU A 1 177 ? -2.020 -2.613 17.514 1.00 88.31 177 LEU A N 1
ATOM 1392 C CA . LEU A 1 177 ? -2.161 -3.232 18.836 1.00 88.31 177 LEU A CA 1
ATOM 1393 C C . LEU A 1 177 ? -1.503 -2.404 19.952 1.00 88.31 177 LEU A C 1
ATOM 1395 O O . LEU A 1 177 ? -2.027 -2.325 21.065 1.00 88.31 177 LEU A O 1
ATOM 1399 N N . GLN A 1 178 ? -0.353 -1.781 19.679 1.00 85.38 178 GLN A N 1
ATOM 1400 C CA . GLN A 1 178 ? 0.306 -0.888 20.637 1.00 85.38 178 GLN A CA 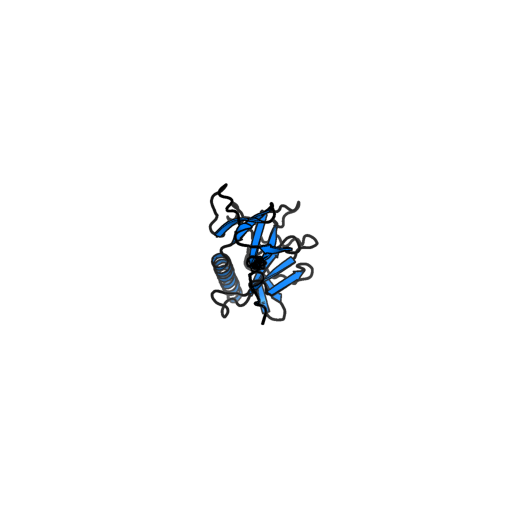1
ATOM 1401 C C . GLN A 1 178 ? -0.537 0.364 20.922 1.00 85.38 178 GLN A C 1
ATOM 1403 O O . GLN A 1 178 ? -0.664 0.752 22.084 1.00 85.38 178 GLN A O 1
ATOM 1408 N N . SER A 1 179 ? -1.146 0.951 19.886 1.00 81.12 179 SER A N 1
ATOM 1409 C CA . SER A 1 179 ? -1.986 2.151 20.002 1.00 81.12 179 SER A CA 1
ATOM 1410 C C . SER A 1 179 ? -3.272 1.912 20.803 1.00 81.12 179 SER A C 1
ATOM 1412 O O . SER A 1 179 ? -3.682 2.787 21.567 1.00 81.12 179 SER A O 1
ATOM 1414 N N . GLN A 1 180 ? -3.854 0.709 20.701 1.00 80.75 180 GLN A N 1
ATOM 1415 C CA . GLN A 1 180 ? -5.054 0.315 21.446 1.00 80.75 180 GLN A CA 1
ATOM 1416 C C . GLN A 1 180 ? -4.755 0.131 22.942 1.00 80.75 180 GLN A C 1
ATOM 1418 O O . GLN A 1 180 ? -5.463 0.653 23.798 1.00 80.75 180 GLN A O 1
ATOM 1423 N N . ARG A 1 181 ? -3.639 -0.532 23.278 1.00 79.00 181 ARG A N 1
ATOM 1424 C CA . ARG A 1 181 ? -3.238 -0.793 24.676 1.00 79.00 181 ARG A CA 1
ATOM 1425 C C . ARG A 1 181 ? -2.925 0.469 25.485 1.00 79.00 181 ARG A C 1
ATOM 1427 O O . ARG A 1 181 ? -2.927 0.413 26.714 1.00 79.00 181 ARG A O 1
ATOM 1434 N N . GLN A 1 182 ? -2.590 1.574 24.822 1.00 67.00 182 GLN A N 1
ATOM 1435 C CA . GLN A 1 182 ? -2.330 2.854 25.484 1.00 67.00 182 GLN A CA 1
ATOM 1436 C C . GLN A 1 182 ? -3.619 3.630 25.796 1.00 67.00 182 GLN A C 1
ATOM 1438 O O . GLN A 1 182 ? -3.633 4.375 26.773 1.00 67.00 182 GLN A O 1
ATOM 1443 N N . GLY A 1 183 ? -4.700 3.410 25.036 1.00 59.28 183 GLY A N 1
ATOM 1444 C CA . GLY A 1 183 ? -6.012 4.022 25.278 1.00 59.28 183 GLY A CA 1
ATOM 1445 C C . GLY A 1 183 ? -6.745 3.461 26.503 1.00 59.28 183 GLY A C 1
ATOM 1446 O O . GLY A 1 183 ? -7.407 4.213 27.206 1.00 59.28 183 GLY A O 1
ATOM 1447 N N . ASP A 1 184 ? -6.548 2.180 26.828 1.00 57.78 184 ASP A N 1
ATOM 1448 C CA . ASP A 1 184 ? -7.222 1.499 27.953 1.00 57.78 184 ASP A CA 1
ATOM 1449 C C . ASP A 1 184 ? -6.687 1.874 29.356 1.00 57.78 184 A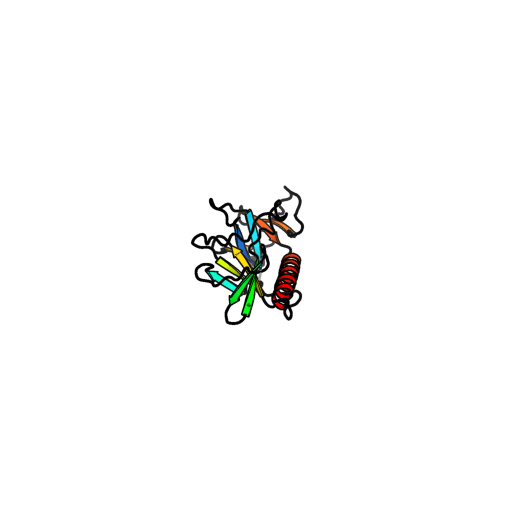SP A C 1
ATOM 1451 O O . ASP A 1 184 ? -7.147 1.340 30.366 1.00 57.78 184 ASP A O 1
ATOM 1455 N N . ARG A 1 185 ? -5.676 2.749 29.453 1.00 52.38 185 ARG A N 1
ATOM 1456 C CA . ARG A 1 185 ? -5.025 3.128 30.726 1.00 52.38 185 ARG A CA 1
ATOM 1457 C C . ARG A 1 185 ? -5.415 4.513 31.263 1.00 52.38 185 ARG A C 1
ATOM 1459 O O . ARG A 1 185 ? -4.744 4.981 32.185 1.00 52.38 185 ARG A O 1
ATOM 1466 N N . GLN A 1 186 ? -6.449 5.157 30.720 1.00 42.00 186 GLN A N 1
ATOM 1467 C CA . GLN A 1 186 ? -6.946 6.458 31.197 1.00 42.00 186 GLN A CA 1
ATOM 1468 C C . GLN A 1 186 ? 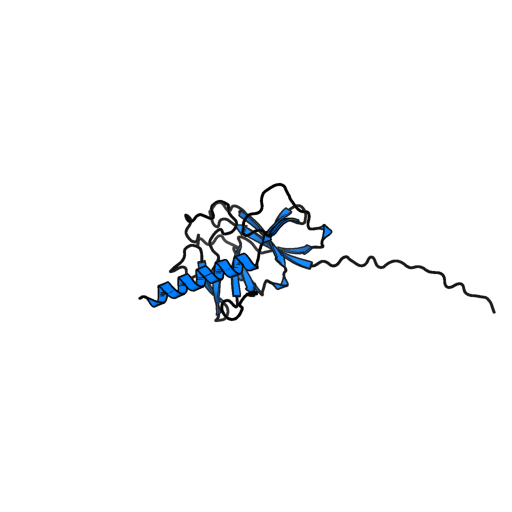-8.303 6.356 31.890 1.00 42.00 186 GLN A C 1
ATOM 1470 O O . GLN A 1 186 ? -9.169 5.601 31.400 1.00 42.00 186 GLN A O 1
#

Sequence (186 aa):
MKHTPLIKSIDYLHEAEPTQQCLLIELDSGAEPRQLVRQLIVPRVLVVEIIDYEGLEINTQNNSELAVFNWRGVDVPLLTGNVFGAESSGQRGPNLETGTGDKIVIFHGLANPQELAFYALRTGRNPRLVNISEKDICQNSSRELQETELMDVVVNDEPAIIPKVDYLEHHIHALHLQSQRQGDRQ

Mean predicted aligned error: 9.69 Å

Nearest PDB structures (foldseek):
  4zys-assembly2_B  TM=4.620E-01  e=2.165E+00  Staphylococcus aureus subsp. aureus Mu50
  1p8l-assembly1_A  TM=3.454E-01  e=6.856E+00  Paramecium bursaria Chlorella virus 1
  1b8a-assembly1_B  TM=2.565E-01  e=3.548E+00  Thermococcus kodakarensis KOD1

pLDDT: mean 78.83, std 16.74, range [36.53, 97.12]